Protein 3COQ (pdb70)

Structure (mmCIF, N/CA/C/O backbone):
data_3COQ
#
_entry.id   3COQ
#
_cell.length_a   126.495
_cell.length_b   40.829
_cell.length_c   90.418
_cell.angle_alpha   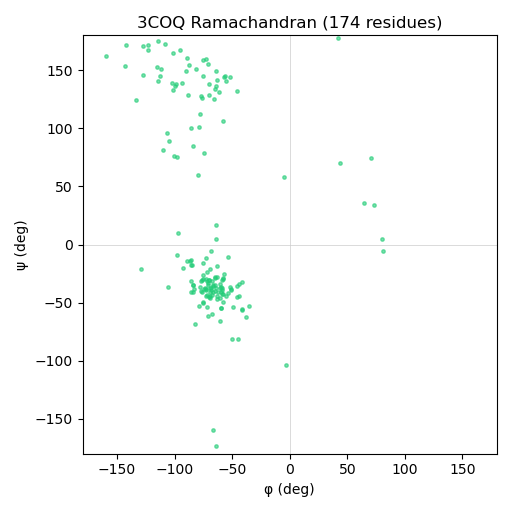90.000
_cell.angle_beta   95.880
_cell.angle_gamma   90.000
#
_symmetry.space_group_name_H-M   'C 1 2 1'
#
loop_
_entity.id
_entity.type
_entity.pdbx_description
1 polymer "DNA (5'-D(*DAP*DCP*DCP*DGP*DGP*DAP*DGP*DGP*DAP*DCP*DAP*DGP*DTP*DCP*DCP*DTP*DCP*DCP*DGP*DG)-3')"
2 polymer "DNA (5'-D(*DTP*DCP*DCP*DGP*DGP*DAP*DGP*DGP*DAP*DCP*DTP*DGP*DTP*DCP*DCP*DTP*DCP*DCP*DGP*DG)-3')"
3 polymer 'Regulatory protein GAL4'
4 non-polymer (4S)-2-METHYL-2,4-PENTANEDIOL
5 non-polymer 'ZINC ION'
6 water water
#
loop_
_atom_site.group_PDB
_atom_site.id
_atom_site.type_symbol
_atom_site.label_atom_id
_atom_site.label_alt_id
_atom_site.label_comp_id
_atom_site.label_asym_id
_atom_site.label_entity_id
_atom_site.label_seq_id
_atom_site.pdbx_PDB_ins_code
_atom_site.Cartn_x
_atom_site.Cartn_y
_atom_site.Cartn_z
_atom_site.occupancy
_atom_site.B_iso_or_equiv
_atom_site.auth_seq_id
_atom_site.auth_comp_id
_atom_site.auth_asym_id
_atom_site.auth_atom_id
_atom_site.pdbx_PDB_model_num
ATOM 815 N N . GLU C 3 1 ? 26.631 3.531 95.847 1.00 60.37 8 GLU A N 1
ATOM 816 C CA . GLU C 3 1 ? 26.245 4.795 96.532 1.00 60.12 8 GLU A CA 1
ATOM 817 C C . GLU C 3 1 ? 26.782 4.838 97.971 1.00 59.44 8 GLU A C 1
ATOM 818 O O . GLU C 3 1 ? 27.588 5.712 98.303 1.00 59.54 8 GLU A O 1
ATOM 824 N N . GLN C 3 2 ? 26.351 3.908 98.819 1.00 58.24 9 GLN A N 1
ATOM 825 C CA . GLN C 3 2 ? 27.050 3.707 100.075 1.00 57.13 9 GLN A CA 1
ATOM 826 C C . GLN C 3 2 ? 28.436 3.207 99.738 1.00 55.38 9 GLN A C 1
ATOM 827 O O . GLN C 3 2 ? 28.615 2.338 98.870 1.00 55.77 9 GLN A O 1
ATOM 833 N N . ALA C 3 3 ? 29.422 3.794 100.396 1.00 53.09 10 ALA A N 1
ATOM 834 C CA . ALA C 3 3 ? 30.808 3.391 100.292 1.00 49.99 10 ALA A CA 1
ATOM 835 C C . ALA C 3 3 ? 31.078 2.445 101.445 1.00 49.54 10 ALA A C 1
ATOM 836 O O . ALA C 3 3 ? 30.278 2.372 102.360 1.00 49.50 10 ALA A O 1
ATOM 838 N N . CYS C 3 4 ? 32.208 1.745 101.430 1.00 49.69 11 CYS A N 1
ATOM 839 C CA . CYS C 3 4 ? 32.467 0.671 102.402 1.00 51.00 11 CYS A CA 1
ATOM 840 C C . CYS C 3 4 ? 33.151 1.241 103.637 1.00 50.94 11 CYS A C 1
ATOM 841 O O . CYS C 3 4 ? 33.907 2.215 103.507 1.00 50.42 11 CYS A O 1
ATOM 844 N N . ASP C 3 5 ? 32.899 0.618 104.800 1.00 51.15 12 ASP A N 1
ATOM 845 C CA . ASP C 3 5 ? 33.393 1.074 106.115 1.00 51.99 12 ASP A CA 1
ATOM 846 C C . ASP C 3 5 ? 34.797 1.690 105.993 1.00 52.47 12 ASP A C 1
ATOM 847 O O . ASP C 3 5 ? 35.099 2.844 106.402 1.00 52.41 12 ASP A O 1
ATOM 852 N N . ILE C 3 6 ? 35.651 0.885 105.375 1.00 53.26 13 ILE A N 1
ATOM 853 C CA . ILE C 3 6 ? 37.046 1.177 105.194 1.00 53.37 13 ILE A CA 1
ATOM 854 C C . ILE C 3 6 ? 37.267 2.294 104.171 1.00 52.17 13 ILE A C 1
ATOM 855 O O . ILE C 3 6 ? 37.803 3.352 104.536 1.00 51.71 13 ILE A O 1
ATOM 860 N N . CYS C 3 7 ? 36.857 2.103 102.908 1.00 50.85 14 CYS A N 1
ATOM 861 C CA . CYS C 3 7 ? 36.987 3.220 101.968 1.00 49.90 14 CYS A CA 1
ATOM 862 C C . CYS C 3 7 ? 36.457 4.475 102.687 1.00 50.84 14 CYS A C 1
ATOM 863 O O . CYS C 3 7 ? 36.991 5.557 102.510 1.00 50.83 14 CYS A O 1
ATOM 866 N N . ARG C 3 8 ? 35.416 4.305 103.514 1.00 52.19 15 ARG A N 1
ATOM 867 C CA . ARG C 3 8 ? 34.792 5.386 104.304 1.00 52.55 15 ARG A CA 1
ATOM 868 C C . ARG C 3 8 ? 35.867 5.995 105.254 1.00 53.10 15 ARG A C 1
ATOM 869 O O . ARG C 3 8 ? 36.121 7.205 105.190 1.00 52.91 15 ARG A O 1
ATOM 877 N N . LEU C 3 9 ? 36.537 5.177 106.071 1.00 53.17 16 LEU A N 1
ATOM 878 C CA . LEU C 3 9 ? 37.530 5.719 106.950 1.00 54.66 16 LEU A CA 1
ATOM 879 C C . LEU C 3 9 ? 38.786 6.176 106.240 1.00 54.77 16 LEU A C 1
ATOM 880 O O . LEU C 3 9 ? 39.460 7.117 106.675 1.00 54.77 16 LEU A O 1
ATOM 885 N N . LYS C 3 10 ? 39.127 5.514 105.145 1.00 54.16 17 LYS A N 1
ATOM 886 C CA . LYS C 3 10 ? 40.313 5.916 104.458 1.00 53.99 17 LYS A CA 1
ATOM 887 C C . LYS C 3 10 ? 40.034 7.021 103.472 1.00 53.43 17 LYS A C 1
ATOM 888 O O . LYS C 3 10 ? 40.936 7.704 102.978 1.00 53.79 17 LYS A O 1
ATOM 894 N N . LYS C 3 11 ? 38.763 7.225 103.195 1.00 52.55 18 LYS A N 1
ATOM 895 C CA . LYS C 3 11 ? 38.382 8.266 102.280 1.00 51.33 18 LYS A CA 1
ATOM 896 C C . LYS C 3 11 ? 38.841 8.121 100.811 1.00 50.82 18 LYS A C 1
ATOM 897 O O . LYS C 3 11 ? 39.113 9.137 100.149 1.00 49.91 18 LYS A O 1
ATOM 903 N N . LEU C 3 12 ? 38.877 6.906 100.273 1.00 50.31 19 LEU A N 1
ATOM 904 C CA . LEU C 3 12 ? 39.247 6.744 98.849 1.00 51.74 19 LEU A CA 1
ATOM 905 C C . LEU C 3 12 ? 37.996 6.385 98.167 1.00 52.50 19 LEU A C 1
ATOM 906 O O . LEU C 3 12 ? 37.005 6.181 98.836 1.00 53.23 19 LEU A O 1
ATOM 911 N N . LYS C 3 13 ? 38.040 6.325 96.839 1.00 52.35 20 LYS A N 1
ATOM 912 C CA . LYS C 3 13 ? 36.852 6.095 96.044 1.00 51.37 20 LYS A CA 1
ATOM 913 C C . LYS C 3 13 ? 36.493 4.665 96.312 1.00 50.60 20 LYS A C 1
ATOM 914 O O . LYS C 3 13 ? 37.379 3.862 96.394 1.00 50.76 20 LYS A O 1
ATOM 920 N N . CYS C 3 14 ? 35.224 4.334 96.497 1.00 50.03 21 CYS A N 1
ATOM 921 C CA . CYS C 3 14 ? 34.874 2.940 96.677 1.00 51.48 21 CYS A CA 1
ATOM 922 C C . CYS C 3 14 ? 34.370 2.335 95.359 1.00 53.85 21 CYS A C 1
ATOM 923 O O . CYS C 3 14 ? 33.618 3.016 94.653 1.00 52.78 21 CYS A O 1
ATOM 926 N N . SER C 3 15 ? 34.789 1.091 95.025 1.00 56.50 22 SER A N 1
ATOM 927 C CA . SER C 3 15 ? 34.253 0.431 93.822 1.00 60.14 22 SER A CA 1
ATOM 928 C C . SER C 3 15 ? 32.789 0.061 94.096 1.00 62.84 22 SER A C 1
ATOM 929 O O . SER C 3 15 ? 31.942 0.111 93.180 1.00 63.49 22 SER A O 1
ATOM 932 N N . LYS C 3 16 ? 32.513 -0.268 95.373 1.00 65.50 23 LYS A N 1
ATOM 933 C CA . LYS C 3 16 ? 31.156 -0.555 95.936 1.00 67.79 23 LYS A CA 1
ATOM 934 C C . LYS C 3 16 ? 30.586 -1.989 95.695 1.00 69.32 23 LYS A C 1
ATOM 935 O O . LYS C 3 16 ? 29.522 -2.349 96.259 1.00 69.65 23 LYS A O 1
ATOM 941 N N . GLU C 3 17 ? 31.318 -2.800 94.913 1.00 70.77 24 GLU A N 1
ATOM 942 C CA . GLU C 3 17 ? 30.875 -4.155 94.558 1.00 72.41 24 GLU A CA 1
ATOM 943 C C . GLU C 3 17 ? 30.633 -4.971 95.840 1.00 73.41 24 GLU A C 1
ATOM 944 O O . GLU C 3 17 ? 31.312 -4.765 96.861 1.00 73.87 24 GLU A O 1
ATOM 950 N N . LYS C 3 18 ? 29.620 -5.834 95.805 1.00 74.21 25 LYS A N 1
ATOM 951 C CA . LYS C 3 18 ? 29.266 -6.653 96.960 1.00 74.87 25 LYS A CA 1
ATOM 952 C C . LYS C 3 18 ? 29.579 -8.123 96.612 1.00 75.08 25 LYS A C 1
ATOM 953 O O . LYS C 3 18 ? 29.473 -8.499 95.443 1.00 75.04 25 LYS A O 1
ATOM 959 N N . PRO C 3 19 ? 30.025 -8.946 97.598 1.00 75.51 26 PRO A N 1
ATOM 960 C CA . PRO C 3 19 ? 30.193 -8.717 99.054 1.00 75.85 26 PRO A CA 1
ATOM 961 C C . PRO C 3 19 ? 31.505 -8.041 99.463 1.00 76.18 26 PRO A C 1
ATOM 962 O O . PRO C 3 19 ? 31.497 -7.178 100.341 1.00 76.12 26 PRO A O 1
ATOM 966 N N . LYS C 3 20 ? 32.612 -8.432 98.834 1.00 76.47 27 LYS A N 1
ATOM 967 C CA . LYS C 3 20 ? 33.906 -7.753 99.011 1.00 76.87 27 LYS A CA 1
ATOM 968 C C . LYS C 3 20 ? 34.174 -6.769 97.818 1.00 77.11 27 LYS A C 1
ATOM 969 O O . LYS C 3 20 ? 33.904 -7.139 96.658 1.00 77.23 27 LYS A O 1
ATOM 975 N N . CYS C 3 21 ? 34.672 -5.541 98.097 1.00 76.67 28 CYS A N 1
ATOM 976 C CA . CYS C 3 21 ? 34.969 -4.519 97.047 1.00 75.98 28 CYS A CA 1
ATOM 977 C C . CYS C 3 21 ? 36.466 -4.381 96.672 1.00 76.26 28 CYS A C 1
ATOM 978 O O . CYS C 3 21 ? 37.334 -4.893 97.395 1.00 76.34 28 CYS A O 1
ATOM 981 N N . ALA C 3 22 ? 36.746 -3.718 95.534 1.00 76.26 29 ALA A N 1
ATOM 982 C CA . ALA C 3 22 ? 38.117 -3.323 95.086 1.00 75.88 29 ALA A CA 1
ATOM 983 C C . ALA C 3 22 ? 39.252 -3.657 96.072 1.00 75.42 29 ALA A C 1
ATOM 984 O O . ALA C 3 22 ? 39.657 -4.812 96.187 1.00 75.61 29 ALA A O 1
ATOM 986 N N . LYS C 3 23 ? 39.746 -2.626 96.771 1.00 74.90 30 LYS A N 1
ATOM 987 C CA . LYS C 3 23 ? 40.732 -2.743 97.864 1.00 74.24 30 LYS A CA 1
ATOM 988 C C . LYS C 3 23 ? 40.475 -3.911 98.815 1.00 73.74 30 LYS A C 1
ATOM 989 O O . LYS C 3 23 ? 41.361 -4.755 99.027 1.00 74.67 30 LYS A O 1
ATOM 995 N N . CYS C 3 24 ? 39.272 -3.961 99.394 1.00 72.75 31 CYS A N 1
ATOM 996 C CA . CYS C 3 24 ? 38.950 -4.947 100.447 1.00 71.62 31 CYS A CA 1
ATOM 997 C C . CYS C 3 24 ? 39.168 -6.396 99.902 1.00 71.79 31 CYS A C 1
ATOM 998 O O . CYS C 3 24 ? 39.526 -7.299 100.657 1.00 71.07 31 CYS A O 1
ATOM 1001 N N . LEU C 3 25 ? 38.994 -6.602 98.593 1.00 71.76 32 LEU A N 1
ATOM 1002 C CA . LEU C 3 25 ? 39.349 -7.890 98.026 1.00 72.52 32 LEU A CA 1
ATOM 1003 C C . LEU C 3 25 ? 40.855 -7.975 97.918 1.00 73.12 32 LEU A C 1
ATOM 1004 O O . LEU C 3 25 ? 41.456 -8.950 98.401 1.00 72.64 32 LEU A O 1
ATOM 1009 N N . LYS C 3 26 ? 41.444 -6.930 97.321 1.00 73.75 33 LYS A N 1
ATOM 1010 C CA . LYS C 3 26 ? 42.892 -6.830 97.122 1.00 74.30 33 LYS A CA 1
ATOM 1011 C C . LYS C 3 26 ? 43.611 -7.106 98.419 1.00 74.91 33 LYS A C 1
ATOM 1012 O O . LYS C 3 26 ? 44.046 -8.208 98.654 1.00 74.92 33 LYS A O 1
ATOM 1018 N N . ASN C 3 27 ? 43.691 -6.102 99.278 1.00 76.10 34 ASN A N 1
ATOM 1019 C CA . ASN C 3 27 ? 44.438 -6.191 100.532 1.00 77.26 34 ASN A CA 1
ATOM 1020 C C . ASN C 3 27 ? 43.870 -7.214 101.481 1.00 77.50 34 ASN A C 1
ATOM 1021 O O . ASN C 3 27 ? 44.183 -7.207 102.686 1.00 77.05 34 ASN A O 1
ATOM 1026 N N . ASN C 3 28 ? 43.035 -8.083 100.900 1.00 78.28 35 ASN A N 1
ATOM 1027 C CA . ASN C 3 28 ? 42.357 -9.159 101.589 1.00 79.21 35 ASN A CA 1
ATOM 1028 C C . ASN C 3 28 ? 41.847 -8.580 102.894 1.00 80.15 35 ASN A C 1
ATOM 1029 O O . ASN C 3 28 ? 42.364 -8.876 103.979 1.00 80.33 35 ASN A O 1
ATOM 1034 N N . TRP C 3 29 ? 40.849 -7.709 102.756 1.00 81.07 36 TRP A N 1
ATOM 1035 C CA . TRP C 3 29 ? 40.349 -6.902 103.854 1.00 81.79 36 TRP A CA 1
ATOM 1036 C C . TRP C 3 29 ? 38.898 -7.202 104.275 1.00 81.50 36 TRP A C 1
ATOM 1037 O O . TRP C 3 29 ? 38.067 -7.677 103.476 1.00 81.34 36 TRP A O 1
ATOM 1048 N N . GLU C 3 30 ? 38.634 -6.931 105.554 1.00 81.10 37 GLU A N 1
ATOM 1049 C CA . GLU C 3 30 ? 37.350 -7.173 106.220 1.00 80.36 37 GLU A CA 1
ATOM 1050 C C . GLU C 3 30 ? 36.276 -6.105 105.772 1.00 80.04 37 GLU A C 1
ATOM 1051 O O . GLU C 3 30 ? 35.984 -5.128 106.512 1.00 80.19 37 GLU A O 1
ATOM 1057 N N . CYS C 3 31 ? 35.706 -6.306 104.565 1.00 78.61 38 CYS A N 1
ATOM 1058 C CA . CYS C 3 31 ? 34.858 -5.304 103.835 1.00 78.34 38 CYS A CA 1
ATOM 1059 C C . CYS C 3 31 ? 33.427 -5.206 104.321 1.00 77.70 38 CYS A C 1
ATOM 1060 O O . CYS C 3 31 ? 32.593 -6.044 103.950 1.00 77.38 38 CYS A O 1
ATOM 1063 N N . ARG C 3 32 ? 33.117 -4.180 105.117 1.00 77.09 39 ARG A N 1
ATOM 1064 C CA . ARG C 3 32 ? 31.709 -4.005 105.530 1.00 76.31 39 ARG A CA 1
ATOM 1065 C C . ARG C 3 32 ? 31.009 -2.754 105.014 1.00 74.03 39 ARG A C 1
ATOM 1066 O O . ARG C 3 32 ? 31.628 -1.704 104.867 1.00 73.75 39 ARG A O 1
ATOM 1074 N N . TYR C 3 33 ? 29.744 -2.947 104.649 1.00 72.32 40 TYR A N 1
ATOM 1075 C CA . TYR C 3 33 ? 28.779 -1.881 104.384 1.00 71.11 40 TYR A CA 1
ATOM 1076 C C . TYR C 3 33 ? 27.875 -1.704 105.609 1.00 69.75 40 TYR A C 1
ATOM 1077 O O . TYR C 3 33 ? 26.745 -2.159 105.620 1.00 69.23 40 TYR A O 1
ATOM 1086 N N . SER C 3 34 ? 28.402 -1.072 106.643 1.00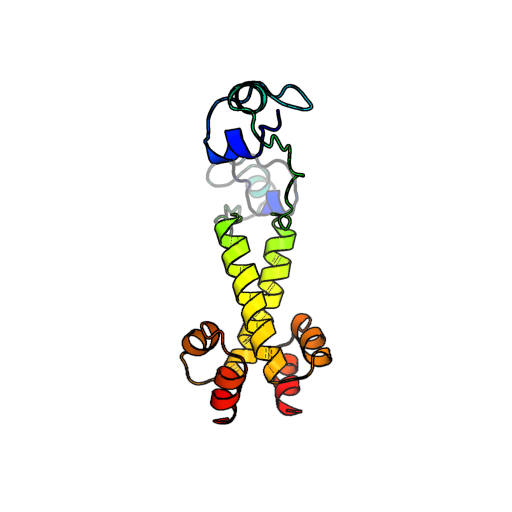 68.63 41 SER A N 1
ATOM 1087 C CA . SER C 3 34 ? 27.660 -0.927 107.880 1.00 69.79 41 SER A CA 1
ATOM 1088 C C . SER C 3 34 ? 26.377 -0.087 107.731 1.00 69.27 41 SER A C 1
ATOM 1089 O O . SER C 3 34 ? 26.360 0.899 106.994 1.00 68.44 41 SER A O 1
ATOM 1092 N N . PRO C 3 35 ? 25.291 -0.500 108.426 1.00 69.20 42 PRO A N 1
ATOM 1093 C CA . PRO C 3 35 ? 23.993 0.165 108.257 1.00 68.77 42 PRO A CA 1
ATOM 1094 C C . PRO C 3 35 ? 23.955 1.632 108.705 1.00 67.91 42 PRO A C 1
ATOM 1095 O O . PRO C 3 35 ? 24.697 2.079 109.572 1.00 67.10 42 PRO A O 1
ATOM 1099 N N . LYS C 3 36 ? 23.092 2.340 108.006 1.00 67.79 43 LYS A N 1
ATOM 1100 C CA . LYS C 3 36 ? 22.876 3.791 108.050 1.00 68.23 43 LYS A CA 1
ATOM 1101 C C . LYS C 3 36 ? 22.508 4.334 109.439 1.00 66.36 43 LYS A C 1
ATOM 1102 O O . LYS C 3 36 ? 21.352 4.153 109.908 1.00 66.87 43 LYS A O 1
ATOM 1108 N N . THR C 3 37 ? 23.474 5.004 110.062 1.00 63.26 44 THR A N 1
ATOM 1109 C CA . THR C 3 37 ? 23.479 5.302 111.498 1.00 60.97 44 THR A CA 1
ATOM 1110 C C . THR C 3 37 ? 22.529 6.538 111.998 1.00 59.61 44 THR A C 1
ATOM 1111 O O . THR C 3 37 ? 22.770 7.759 111.638 1.00 57.75 44 THR A O 1
ATOM 1115 N N . LYS C 3 38 ? 21.470 6.238 112.771 1.00 55.93 45 LYS A N 1
ATOM 1116 C CA . LYS C 3 38 ? 20.507 7.314 113.082 1.00 55.74 45 LYS A CA 1
ATOM 1117 C C . LYS C 3 38 ? 2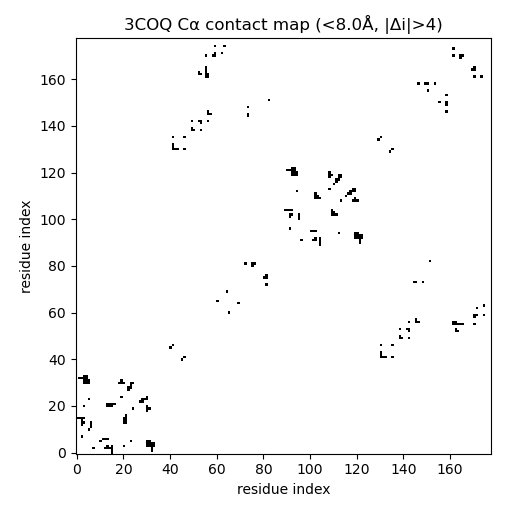0.791 8.421 114.088 1.00 51.63 45 LYS A C 1
ATOM 1118 O O . LYS C 3 38 ? 21.494 8.274 115.107 1.00 50.84 45 LYS A O 1
ATOM 1124 N N . ARG C 3 39 ? 20.234 9.553 113.684 1.00 45.99 46 ARG A N 1
ATOM 1125 C CA . ARG C 3 39 ? 20.458 10.817 114.273 1.00 40.89 46 ARG A CA 1
ATOM 1126 C C . ARG C 3 39 ? 19.050 11.268 114.647 1.00 35.68 46 ARG A C 1
ATOM 1127 O O . ARG C 3 39 ? 18.043 10.727 114.163 1.00 33.54 46 ARG A O 1
ATOM 1135 N N . SER C 3 40 ? 18.922 12.301 115.434 1.00 30.27 47 SER A N 1
ATOM 1136 C CA . SER C 3 40 ? 17.551 12.599 115.680 1.00 25.79 47 SER A CA 1
ATOM 1137 C C . SER C 3 40 ? 17.217 13.545 114.565 1.00 24.30 47 SER A C 1
ATOM 1138 O O . SER C 3 40 ? 18.035 14.150 113.859 1.00 21.74 47 SER A O 1
ATOM 1141 N N . PRO C 3 41 ? 15.977 13.660 114.325 1.00 23.93 48 PRO A N 1
ATOM 1142 C CA . PRO C 3 41 ? 15.542 14.460 113.130 1.00 23.43 48 PRO A CA 1
ATOM 1143 C C . PRO C 3 41 ? 15.991 15.905 113.246 1.00 21.48 48 PRO A C 1
ATOM 1144 O O . PRO C 3 41 ? 15.775 16.478 114.240 1.00 21.16 48 PRO A O 1
ATOM 1148 N N . LEU C 3 42 ? 16.595 16.463 112.229 1.00 19.99 49 LEU A N 1
ATOM 1149 C CA . LEU C 3 42 ? 16.771 17.812 112.289 1.00 19.83 49 LEU A CA 1
ATOM 1150 C C . LEU C 3 42 ? 15.477 18.495 111.780 1.00 23.11 49 LEU A C 1
ATOM 1151 O O . LEU C 3 42 ? 15.386 18.849 110.580 1.00 25.86 49 LEU A O 1
ATOM 1156 N N . THR C 3 43 ? 14.446 18.713 112.584 1.00 21.30 50 THR A N 1
ATOM 1157 C CA . THR C 3 43 ? 13.444 19.561 112.029 1.00 21.26 50 THR A CA 1
ATOM 1158 C C . THR C 3 43 ? 13.219 20.765 112.956 1.00 22.35 50 THR A C 1
ATOM 1159 O O . THR C 3 43 ? 13.558 20.703 114.111 1.00 25.24 50 THR A O 1
ATOM 1163 N N . ARG C 3 44 ? 12.457 21.774 112.598 1.00 20.65 51 ARG A N 1
ATOM 1164 C CA . ARG C 3 44 ? 12.302 22.871 113.510 1.00 18.64 51 ARG A CA 1
ATOM 1165 C C . ARG C 3 44 ? 11.556 22.403 114.688 1.00 20.40 51 ARG A C 1
ATOM 1166 O O . ARG C 3 44 ? 11.769 22.910 115.811 1.00 22.61 51 ARG A O 1
ATOM 1174 N N . ALA C 3 45 ? 10.652 21.434 114.485 1.00 20.68 52 ALA A N 1
ATOM 1175 C CA . ALA C 3 45 ? 9.636 21.082 115.543 1.00 18.96 52 ALA A CA 1
ATOM 1176 C C . ALA C 3 45 ? 10.361 20.301 116.579 1.00 20.18 52 ALA A C 1
ATOM 1177 O O . ALA C 3 45 ? 10.064 20.340 117.772 1.00 20.76 52 ALA A O 1
ATOM 1179 N N . HIS C 3 46 ? 11.382 19.585 116.136 1.00 19.89 53 HIS A N 1
ATOM 1180 C CA . HIS C 3 46 ? 12.048 18.816 117.081 1.00 20.04 53 HIS A CA 1
ATOM 1181 C C . HIS C 3 46 ? 13.083 19.593 117.780 1.00 21.54 53 HIS A C 1
ATOM 1182 O O . HIS C 3 46 ? 13.196 19.318 118.948 1.00 20.45 53 HIS A O 1
ATOM 1189 N N . LEU C 3 47 ? 13.881 20.469 117.090 1.00 21.54 54 LEU A N 1
ATOM 1190 C CA . LEU C 3 47 ? 14.675 21.453 117.829 1.00 22.44 54 LEU A CA 1
ATOM 1191 C C . LEU C 3 47 ? 13.859 22.103 118.923 1.00 23.38 54 LEU A C 1
ATOM 1192 O O . LEU C 3 47 ? 14.327 22.289 120.006 1.00 25.42 54 LEU A O 1
ATOM 1197 N N . THR C 3 48 ? 12.624 22.492 118.623 1.00 23.31 55 THR A N 1
ATOM 1198 C CA . THR C 3 48 ? 11.840 23.270 119.561 1.00 23.58 55 THR A CA 1
ATOM 1199 C C . THR C 3 48 ? 11.365 22.380 120.689 1.00 23.94 55 THR A C 1
ATOM 1200 O O . THR C 3 48 ? 11.277 22.852 121.772 1.00 23.99 55 THR A O 1
ATOM 1204 N N . GLU C 3 49 ? 10.983 21.132 120.452 1.00 25.87 56 GLU A N 1
ATOM 1205 C CA . GLU C 3 49 ? 10.564 20.264 121.551 1.00 26.79 56 GLU A CA 1
ATOM 1206 C C . GLU C 3 49 ? 11.775 20.162 122.458 1.00 27.74 56 GLU A C 1
ATOM 1207 O O . GLU C 3 49 ? 11.642 20.390 123.681 1.00 29.80 56 GLU A O 1
ATOM 1213 N N . VAL C 3 50 ? 12.965 19.934 121.920 1.00 23.93 57 VAL A N 1
ATOM 1214 C CA . VAL C 3 50 ? 14.048 19.739 122.791 1.00 23.54 57 VAL A CA 1
ATOM 1215 C C . VAL C 3 50 ? 14.348 21.087 123.472 1.00 25.43 57 VAL A C 1
ATOM 1216 O O . VAL C 3 50 ? 14.465 21.142 124.689 1.00 24.56 57 VAL A O 1
ATOM 1220 N N . GLU C 3 51 ? 14.378 22.198 122.758 1.00 25.04 58 GLU A N 1
ATOM 1221 C CA . GLU C 3 51 ? 14.540 23.429 123.524 1.00 26.38 58 GLU A CA 1
ATOM 1222 C C . GLU C 3 51 ? 13.429 23.654 124.609 1.00 26.58 58 GLU A C 1
ATOM 1223 O O . GLU C 3 51 ? 13.701 24.195 125.686 1.00 26.50 58 GLU A O 1
ATOM 1229 N N . SER C 3 52 ? 12.195 23.156 124.453 1.00 26.16 59 SER A N 1
ATOM 1230 C CA . SER C 3 52 ? 11.360 23.409 125.555 1.00 26.10 59 SER A CA 1
ATOM 1231 C C . SER C 3 52 ? 11.704 22.512 126.699 1.00 27.14 59 SER A C 1
ATOM 1232 O O . SER C 3 52 ? 11.451 22.932 127.833 1.00 29.98 59 SER A O 1
ATOM 1235 N N . ARG C 3 53 ? 12.269 21.323 126.494 1.00 23.66 60 ARG A N 1
ATOM 1236 C CA . ARG C 3 53 ? 12.530 20.583 127.650 1.00 24.00 60 ARG A CA 1
ATOM 1237 C C . ARG C 3 53 ? 13.707 21.235 128.380 1.00 24.84 60 ARG A C 1
ATOM 1238 O O . ARG C 3 53 ? 13.654 21.466 129.580 1.00 24.86 60 ARG A O 1
ATOM 1246 N N . LEU C 3 54 ? 14.732 21.603 127.646 1.00 23.30 61 LEU A N 1
ATOM 1247 C CA . LEU C 3 54 ? 15.901 22.078 128.225 1.00 23.40 61 LEU A CA 1
ATOM 1248 C C . LEU C 3 54 ? 15.559 23.296 129.043 1.00 25.85 61 LEU A C 1
ATOM 1249 O O . LEU C 3 54 ? 16.073 23.398 130.158 1.00 26.91 61 LEU A O 1
ATOM 1254 N N . GLU C 3 55 ? 14.699 24.214 128.545 1.00 24.62 62 GLU A N 1
ATOM 1255 C CA . GLU C 3 55 ? 14.334 25.373 129.327 1.00 23.45 62 GLU A CA 1
ATOM 1256 C C . GLU C 3 55 ? 13.705 24.980 130.632 1.00 22.09 62 GLU A C 1
ATOM 1257 O O . GLU C 3 55 ? 13.878 25.627 131.668 1.00 21.96 62 GLU A O 1
ATOM 1263 N N . ARG C 3 56 ? 12.896 23.964 130.640 1.00 20.59 63 ARG A N 1
ATOM 1264 C CA . ARG C 3 56 ? 12.234 23.740 131.876 1.00 19.92 63 ARG A CA 1
ATOM 1265 C C . ARG C 3 56 ? 13.246 23.215 132.852 1.00 19.43 63 ARG A C 1
ATOM 1266 O O . ARG C 3 56 ? 13.307 23.740 134.004 1.00 17.68 63 ARG A O 1
ATOM 1274 N N . LEU C 3 57 ? 14.101 22.278 132.431 1.00 18.46 64 LEU A N 1
ATOM 1275 C CA . LEU C 3 57 ? 15.125 21.837 133.403 1.00 21.92 64 LEU A CA 1
ATOM 1276 C C . LEU C 3 57 ? 16.010 23.001 133.696 1.00 21.81 64 LEU A C 1
ATOM 1277 O O . LEU C 3 57 ? 16.448 23.103 134.820 1.00 24.68 64 LEU A O 1
ATOM 1282 N N . GLU C 3 58 ? 16.309 23.879 132.756 1.00 18.36 65 GLU A N 1
ATOM 1283 C CA . GLU C 3 58 ? 17.219 24.895 133.112 1.00 20.65 65 GLU A CA 1
ATOM 1284 C C . GLU C 3 58 ? 16.680 25.758 134.306 1.00 21.53 65 GLU A C 1
ATOM 1285 O O . GLU C 3 58 ? 17.466 26.248 135.193 1.00 21.32 65 GLU A O 1
ATOM 1291 N N . GLN C 3 59 ? 15.366 25.958 134.270 1.00 20.67 66 GLN A N 1
ATOM 1292 C CA . GLN C 3 59 ? 14.637 26.752 135.264 1.00 21.18 66 GLN A CA 1
ATOM 1293 C C . GLN C 3 59 ? 14.627 26.025 136.609 1.00 19.77 66 GLN A C 1
ATOM 1294 O O . GLN C 3 59 ? 14.875 26.671 137.651 1.00 20.30 66 GLN A O 1
ATOM 1300 N N . LEU C 3 60 ? 14.335 24.726 136.571 1.00 18.75 67 LEU A N 1
ATOM 1301 C CA . LEU C 3 60 ? 14.345 23.902 137.776 1.00 18.17 67 LEU A CA 1
ATOM 1302 C C . LEU C 3 60 ? 15.717 23.948 138.381 1.00 17.84 67 LEU A C 1
ATOM 1303 O O . LEU C 3 60 ? 15.838 24.196 139.574 1.00 16.66 67 LEU A O 1
ATOM 1308 N N . PHE C 3 61 ? 16.781 23.899 137.585 1.00 19.16 68 PHE A N 1
ATOM 1309 C CA . PHE C 3 61 ? 18.083 24.044 138.210 1.00 20.08 68 PHE A CA 1
ATOM 1310 C C . PHE C 3 61 ? 18.432 25.418 138.610 1.00 23.85 68 PHE A C 1
ATOM 1311 O O . PHE C 3 61 ? 19.364 25.547 139.397 1.00 29.51 68 PHE A O 1
ATOM 1319 N N . LEU C 3 62 ? 17.776 26.512 138.162 1.00 22.81 69 LEU A N 1
ATOM 1320 C CA . LEU C 3 62 ? 18.167 27.766 138.756 1.00 21.22 69 LEU A CA 1
ATOM 1321 C C . LEU C 3 62 ? 17.782 27.744 140.191 1.00 22.20 69 LEU A C 1
ATOM 1322 O O . LEU C 3 62 ? 18.434 28.315 140.964 1.00 23.31 69 LEU A O 1
ATOM 1327 N N . LEU C 3 63 ? 16.676 27.129 140.555 1.00 22.63 70 LEU A N 1
ATOM 1328 C CA . LEU C 3 63 ? 16.325 27.047 141.948 1.00 23.50 70 LEU A CA 1
ATOM 1329 C C . LEU C 3 63 ? 17.160 26.023 142.710 1.00 25.05 70 LEU A C 1
ATOM 1330 O O . LEU C 3 63 ? 17.337 26.173 143.871 1.00 22.71 70 LEU A O 1
ATOM 1335 N N . ILE C 3 64 ? 17.633 24.946 142.094 1.00 28.21 71 ILE A N 1
ATOM 1336 C CA . ILE C 3 64 ? 18.386 23.980 142.956 1.00 30.75 71 ILE A CA 1
ATOM 1337 C C . ILE C 3 64 ? 19.718 24.645 143.193 1.00 32.43 71 ILE A C 1
ATOM 1338 O O . ILE C 3 64 ? 20.168 24.716 144.317 1.00 30.92 71 ILE A O 1
ATOM 1343 N N . PHE C 3 65 ? 20.360 25.111 142.121 1.00 34.17 72 PHE A N 1
ATOM 1344 C CA . PHE C 3 65 ? 21.601 25.741 142.327 1.00 37.48 72 PHE A CA 1
ATOM 1345 C C . PHE C 3 65 ? 21.520 27.245 142.078 1.00 40.30 72 PHE A C 1
ATOM 1346 O O . PHE C 3 65 ? 21.865 27.701 141.014 1.00 39.36 72 PHE A O 1
ATOM 1354 N N . PRO C 3 66 ? 21.035 28.022 143.057 1.00 43.06 73 PRO A N 1
ATOM 1355 C CA . PRO C 3 66 ? 21.051 29.461 142.765 1.00 47.16 73 PRO A CA 1
ATOM 1356 C C . PRO C 3 66 ? 22.501 30.010 142.585 1.00 49.70 73 PRO A C 1
ATOM 1357 O O . PRO C 3 66 ? 22.704 31.001 141.840 1.00 49.22 73 PRO A O 1
ATOM 1361 N N . ARG C 3 67 ? 23.452 29.334 143.262 1.00 52.56 74 ARG A N 1
ATOM 1362 C CA . ARG C 3 67 ? 24.885 29.656 143.262 1.00 55.58 74 ARG A CA 1
ATOM 1363 C C . ARG C 3 67 ? 25.711 28.652 142.443 1.00 57.65 74 ARG A C 1
ATOM 1364 O O . ARG C 3 67 ? 25.991 27.481 142.873 1.00 58.92 74 ARG A O 1
ATOM 1372 N N . GLU C 3 68 ? 25.916 29.097 141.200 1.00 59.17 75 GLU A N 1
ATOM 1373 C CA . GLU C 3 68 ? 27.078 28.876 140.332 1.00 59.94 75 GLU A CA 1
ATOM 1374 C C . GLU C 3 68 ? 27.764 27.540 140.211 1.00 58.50 75 GLU A C 1
ATOM 1375 O O . GLU C 3 68 ? 27.559 26.583 140.956 1.00 58.45 75 GLU A O 1
ATOM 1381 N N . ASP C 3 69 ? 28.727 27.655 139.316 1.00 58.15 76 ASP A N 1
ATOM 1382 C CA . ASP C 3 69 ? 29.141 26.755 138.283 1.00 57.88 76 ASP A CA 1
ATOM 1383 C C . ASP C 3 69 ? 28.484 25.396 138.197 1.00 56.74 76 ASP A C 1
ATOM 1384 O O . ASP C 3 69 ? 29.126 24.348 138.231 1.00 56.99 76 ASP A O 1
ATOM 1389 N N . LEU C 3 70 ? 27.173 25.438 138.055 1.00 55.07 77 LEU A N 1
ATOM 1390 C CA . LEU C 3 70 ? 26.397 24.319 137.621 1.00 54.69 77 LEU A CA 1
ATOM 1391 C C . LEU C 3 70 ? 27.156 23.629 136.471 1.00 55.33 77 LEU A C 1
ATOM 1392 O O . LEU C 3 70 ? 27.123 22.389 136.310 1.00 54.71 77 LEU A O 1
ATOM 1397 N N . ASP C 3 71 ? 27.878 24.447 135.713 1.00 54.87 78 ASP A N 1
ATOM 1398 C CA . ASP C 3 71 ? 28.683 23.940 134.631 1.00 55.85 78 ASP A CA 1
ATOM 1399 C C . ASP C 3 71 ? 29.879 23.133 135.156 1.00 54.22 78 ASP A C 1
ATOM 1400 O O . ASP C 3 71 ? 30.477 22.337 134.439 1.00 52.60 78 ASP A O 1
ATOM 1405 N N . MET C 3 72 ? 30.251 23.357 136.399 1.00 54.03 79 MET A N 1
ATOM 1406 C CA . MET C 3 72 ? 31.402 22.654 136.933 1.00 56.45 79 MET A CA 1
ATOM 1407 C C . MET C 3 72 ? 30.853 21.270 137.077 1.00 53.21 79 MET A C 1
ATOM 1408 O O . MET C 3 72 ? 31.389 20.315 136.475 1.00 53.54 79 MET A O 1
ATOM 1413 N N . ILE C 3 73 ? 29.719 21.195 137.796 1.00 50.50 80 ILE A N 1
ATOM 1414 C CA . ILE C 3 73 ? 29.017 19.945 138.032 1.00 47.10 80 ILE A CA 1
ATOM 1415 C C . ILE C 3 73 ? 28.674 19.252 136.755 1.00 46.16 80 ILE A C 1
ATOM 1416 O O . ILE C 3 73 ? 28.797 18.056 136.692 1.00 46.11 80 ILE A O 1
ATOM 1421 N N . LEU C 3 74 ? 28.175 19.972 135.760 1.00 44.77 81 LEU A N 1
ATOM 1422 C CA . LEU C 3 74 ? 27.721 19.314 134.561 1.00 45.55 81 LEU A CA 1
ATOM 1423 C C . LEU C 3 74 ? 28.825 18.589 133.817 1.00 46.12 81 LEU A C 1
ATOM 1424 O O . LEU C 3 74 ? 28.569 17.688 133.029 1.00 47.11 81 LEU A O 1
ATOM 1429 N N . LYS C 3 75 ? 30.061 18.941 134.110 1.00 46.84 82 LYS A N 1
ATOM 1430 C CA . LYS C 3 75 ? 31.205 18.302 133.444 1.00 47.73 82 LYS A CA 1
ATOM 1431 C C . LYS C 3 75 ? 31.762 17.026 134.128 1.00 47.20 82 LYS A C 1
ATOM 1432 O O . LYS C 3 75 ? 32.505 16.226 133.565 1.00 47.85 82 LYS A O 1
ATOM 1438 N N . MET C 3 76 ? 31.368 16.814 135.356 1.00 45.87 83 MET A N 1
ATOM 1439 C CA . MET C 3 76 ? 31.849 15.676 136.041 1.00 44.47 83 MET A CA 1
ATOM 1440 C C . MET C 3 76 ? 31.137 14.438 135.524 1.00 41.39 83 MET A C 1
ATOM 1441 O O . MET C 3 76 ? 30.042 14.527 134.927 1.00 38.57 83 MET A O 1
ATOM 1446 N N . ASP C 3 77 ? 31.826 13.310 135.775 1.00 40.22 84 ASP A N 1
ATOM 1447 C CA . ASP C 3 77 ? 31.587 12.029 135.119 1.00 38.14 84 ASP A CA 1
ATOM 1448 C C . ASP C 3 77 ? 31.467 11.039 136.228 1.00 36.22 84 ASP A C 1
ATOM 1449 O O . ASP C 3 77 ? 30.888 9.979 136.049 1.00 38.40 84 ASP A O 1
ATOM 1454 N N . SER C 3 78 ? 31.978 11.326 137.395 1.00 33.42 85 SER A N 1
ATOM 1455 C CA . SER C 3 78 ? 31.812 10.343 138.403 1.00 30.55 85 SER A CA 1
ATOM 1456 C C . SER C 3 78 ? 30.509 10.451 139.249 1.00 30.89 85 SER A C 1
ATOM 1457 O O . SER C 3 78 ? 30.200 11.478 139.799 1.00 32.25 85 SER A O 1
ATOM 1460 N N . LEU C 3 79 ? 29.776 9.374 139.370 1.00 30.16 86 LEU A N 1
ATOM 1461 C CA . LEU C 3 79 ? 28.587 9.314 140.135 1.00 31.07 86 LEU A CA 1
ATOM 1462 C C . LEU C 3 79 ? 28.834 9.449 141.643 1.00 33.03 86 LEU A C 1
ATOM 1463 O O . LEU C 3 79 ? 28.269 10.340 142.241 1.00 34.91 86 LEU A O 1
ATOM 1468 N N . GLN C 3 80 ? 29.608 8.577 142.294 1.00 35.02 87 GLN A N 1
ATOM 1469 C CA . GLN C 3 80 ? 29.968 8.868 143.684 1.00 37.28 87 GLN A CA 1
ATOM 1470 C C . GLN C 3 80 ? 30.293 10.381 143.735 1.00 38.37 87 GLN A C 1
ATOM 1471 O O . GLN C 3 80 ? 29.681 11.114 144.493 1.00 38.87 87 GLN A O 1
ATOM 1477 N N . ASP C 3 81 ? 31.234 10.860 142.915 1.00 39.08 88 ASP A N 1
ATOM 1478 C CA . ASP C 3 81 ? 31.783 12.194 143.163 1.00 39.51 88 ASP A CA 1
ATOM 1479 C C . ASP C 3 81 ? 30.674 13.202 143.143 1.00 39.56 88 ASP A C 1
ATOM 1480 O O . ASP C 3 81 ? 30.565 14.033 144.060 1.00 40.32 88 ASP A O 1
ATOM 1485 N N . ILE C 3 82 ? 29.854 13.143 142.087 1.00 38.19 89 ILE A N 1
ATOM 1486 C CA . ILE C 3 82 ? 28.817 14.087 141.972 1.00 36.53 89 ILE A CA 1
ATOM 1487 C C . ILE C 3 82 ? 27.897 13.993 143.190 1.00 39.61 89 ILE A C 1
ATOM 1488 O O . ILE C 3 82 ? 27.320 14.991 143.621 1.00 40.23 89 ILE A O 1
ATOM 1493 N N . LYS C 3 83 ? 27.765 12.812 143.767 1.00 41.33 90 LYS A N 1
ATOM 1494 C CA . LYS C 3 83 ? 26.791 12.687 144.814 1.00 44.76 90 LYS A CA 1
ATOM 1495 C C . LYS C 3 83 ? 27.454 13.133 146.116 1.00 44.67 90 LYS A C 1
ATOM 1496 O O . LYS C 3 83 ? 26.780 13.413 147.099 1.00 44.99 90 LYS A O 1
ATOM 1502 N N . ALA C 3 84 ? 28.783 13.192 146.141 1.00 45.85 91 ALA A N 1
ATOM 1503 C CA . ALA C 3 84 ? 29.485 13.509 147.399 1.00 46.84 91 ALA A CA 1
ATOM 1504 C C . ALA C 3 84 ? 29.273 15.002 147.501 1.00 47.74 91 ALA A C 1
ATOM 1505 O O . ALA C 3 84 ? 28.911 15.548 148.545 1.00 48.23 91 ALA A O 1
ATOM 1507 N N . LEU C 3 85 ? 29.405 15.611 146.338 1.00 47.94 92 LEU A N 1
ATOM 1508 C CA . LEU C 3 85 ? 29.304 17.008 146.149 1.00 48.67 92 LEU A CA 1
ATOM 1509 C C . LEU C 3 85 ? 27.959 17.466 146.570 1.00 49.63 92 LEU A C 1
ATOM 1510 O O . LEU C 3 85 ? 27.823 18.351 147.388 1.00 51.27 92 LEU A O 1
ATOM 1515 N N . LEU C 3 86 ? 26.937 16.869 146.016 1.00 50.46 93 LEU A N 1
ATOM 1516 C CA . LEU C 3 86 ? 25.640 17.417 146.220 1.00 51.36 93 LEU A CA 1
ATOM 1517 C C . LEU C 3 86 ? 25.266 17.320 147.671 1.00 52.83 93 LEU A C 1
ATOM 1518 O O . LEU C 3 86 ? 24.514 18.133 148.179 1.00 52.64 93 LEU A O 1
ATOM 1523 N N . THR C 3 87 ? 25.805 16.345 148.371 1.00 54.26 94 THR A N 1
ATOM 1524 C CA . THR C 3 87 ? 25.379 16.228 149.748 1.00 56.93 94 THR A CA 1
ATOM 1525 C C . THR C 3 87 ? 25.862 17.394 150.593 1.00 58.15 94 THR A C 1
ATOM 1526 O O . THR C 3 87 ? 25.461 17.511 151.745 1.00 57.94 94 THR A O 1
ATOM 1530 N N . GLY C 3 88 ? 26.685 18.264 149.982 1.00 59.95 95 GLY A N 1
ATOM 1531 C CA . GLY C 3 88 ? 26.766 19.716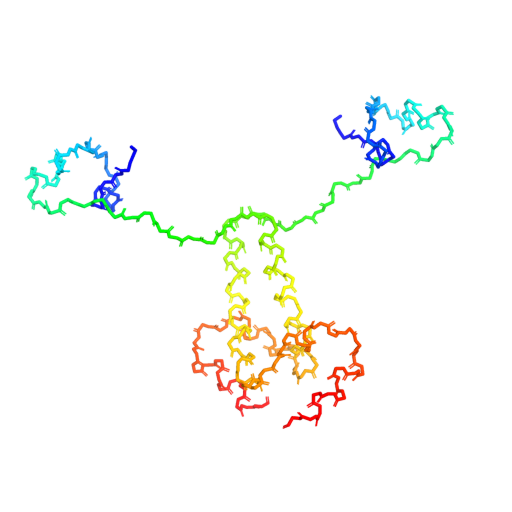 150.329 1.00 61.13 95 GLY A CA 1
ATOM 1532 C C . GLY C 3 88 ? 25.616 20.521 149.693 1.00 61.91 95 GLY A C 1
ATOM 1533 O O . GLY C 3 88 ? 25.819 21.447 148.868 1.00 60.73 95 GLY A O 1
ATOM 1534 N N . LEU C 3 89 ? 24.399 20.108 150.072 1.00 63.38 96 LEU A N 1
ATOM 1535 C CA . LEU C 3 89 ? 23.118 20.820 149.816 1.00 64.70 96 LEU A CA 1
ATOM 1536 C C . LEU C 3 89 ? 22.744 21.703 151.041 1.00 64.95 96 LEU A C 1
ATOM 1537 O O . LEU C 3 89 ? 21.557 21.934 151.351 1.00 65.46 96 LEU A O 1
ATOM 1542 N N . GLU D 3 1 ? 10.908 40.228 97.930 1.00 63.64 8 GLU B N 1
ATOM 1543 C CA . GLU D 3 1 ? 10.257 39.022 98.475 1.00 63.86 8 GLU B CA 1
ATOM 1544 C C . GLU D 3 1 ? 9.257 39.220 99.638 1.00 62.97 8 GLU B C 1
ATOM 1545 O O . GLU D 3 1 ? 8.187 38.588 99.639 1.00 62.44 8 GLU B O 1
ATOM 1551 N N . GLN D 3 2 ? 9.603 40.062 100.627 1.00 61.44 9 GLN B N 1
ATOM 1552 C CA . GLN D 3 2 ? 8.820 40.140 101.891 1.00 60.04 9 GLN B CA 1
ATOM 1553 C C . GLN D 3 2 ? 7.460 40.763 101.692 1.00 57.87 9 GLN B C 1
ATOM 1554 O O . GLN D 3 2 ? 7.333 41.824 101.108 1.00 58.11 9 GLN B O 1
ATOM 1560 N N . ALA D 3 3 ? 6.443 40.068 102.168 1.00 55.19 10 ALA B N 1
ATOM 1561 C CA . ALA D 3 3 ? 5.103 40.561 102.119 1.00 52.61 10 ALA B CA 1
ATOM 1562 C C . ALA D 3 3 ? 4.860 41.400 103.373 1.00 52.49 10 ALA B C 1
ATOM 1563 O O . ALA D 3 3 ? 5.527 41.203 104.451 1.00 52.22 10 ALA B O 1
ATOM 1565 N N . CYS D 3 4 ? 3.917 42.330 103.223 1.00 50.32 11 CYS B N 1
ATOM 1566 C CA . CYS D 3 4 ? 3.562 43.240 104.269 1.00 50.60 11 CYS B CA 1
ATOM 1567 C C . CYS D 3 4 ? 2.833 42.473 105.343 1.00 52.47 11 CYS B C 1
ATOM 1568 O O . CYS D 3 4 ? 2.221 41.427 105.052 1.00 52.27 11 CYS B O 1
ATOM 1571 N N . ASP D 3 5 ? 2.866 42.999 106.578 1.00 54.19 12 ASP B N 1
ATOM 1572 C CA . ASP D 3 5 ? 2.298 42.299 107.741 1.00 56.57 12 ASP B CA 1
ATOM 1573 C C . ASP D 3 5 ? 0.865 41.786 107.602 1.00 57.25 12 ASP B C 1
ATOM 1574 O O . ASP D 3 5 ? 0.538 40.648 107.990 1.00 57.97 12 ASP B O 1
ATOM 1579 N N . ILE D 3 6 ? 0.062 42.610 106.953 1.00 57.50 13 ILE B N 1
ATOM 1580 C CA . ILE D 3 6 ? -1.343 42.401 106.824 1.00 57.87 13 ILE B CA 1
ATOM 1581 C C . ILE D 3 6 ? -1.600 41.343 105.715 1.00 57.86 13 ILE B C 1
ATOM 1582 O O . ILE D 3 6 ? -2.292 40.330 105.945 1.00 58.00 13 ILE B O 1
ATOM 1587 N N . CYS D 3 7 ? -1.042 41.556 104.525 1.00 57.16 14 CYS B N 1
ATOM 1588 C CA . CYS D 3 7 ? -1.107 40.501 103.517 1.00 56.95 14 CYS B CA 1
ATOM 1589 C C . CYS D 3 7 ? -0.616 39.152 104.108 1.00 57.90 14 CYS B C 1
ATOM 1590 O O . CYS D 3 7 ? -1.203 38.114 103.794 1.00 57.11 14 CYS B O 1
ATOM 1593 N N . ARG D 3 8 ? 0.431 39.162 104.961 1.00 58.57 15 ARG B N 1
ATOM 1594 C CA . ARG D 3 8 ? 0.928 37.898 105.522 1.00 59.72 15 ARG B CA 1
ATOM 1595 C C . ARG D 3 8 ? -0.215 37.356 106.335 1.00 59.20 15 ARG B C 1
ATOM 1596 O O . ARG D 3 8 ? -0.558 36.184 106.218 1.00 58.93 15 ARG B O 1
ATOM 1604 N N . LEU D 3 9 ? -0.824 38.210 107.142 1.00 59.11 16 LEU B N 1
ATOM 1605 C CA . LEU D 3 9 ? -1.750 37.701 108.109 1.00 59.90 16 LEU B CA 1
ATOM 1606 C C . LEU D 3 9 ? -2.958 37.224 107.359 1.00 59.64 16 LEU B C 1
ATOM 1607 O O . LEU D 3 9 ? -3.604 36.269 107.751 1.00 58.82 16 LEU B O 1
ATOM 1612 N N . LYS D 3 10 ? -3.240 37.855 106.234 1.00 59.91 17 LYS B N 1
ATOM 1613 C CA . LYS D 3 10 ? -4.424 37.467 105.516 1.00 60.14 17 LYS B CA 1
ATOM 1614 C C . LYS D 3 10 ? -4.197 36.404 104.442 1.00 59.80 17 LYS B C 1
ATOM 1615 O O . LYS D 3 10 ? -5.143 35.717 104.017 1.00 59.75 17 LYS B O 1
ATOM 1621 N N . LYS D 3 11 ? -2.951 36.265 104.009 1.00 59.46 18 LYS B N 1
ATOM 1622 C CA . LYS D 3 11 ? -2.577 35.252 103.009 1.00 59.29 18 LYS B CA 1
ATOM 1623 C C . LYS D 3 11 ? -3.033 35.533 101.543 1.00 60.05 18 LYS B C 1
ATOM 1624 O O . LYS D 3 11 ? -3.283 34.634 100.736 1.00 59.87 18 LYS B O 1
ATOM 1630 N N . LEU D 3 12 ? -3.046 36.805 101.201 1.00 61.11 19 LEU B N 1
ATOM 1631 C CA . LEU D 3 12 ? -3.317 37.235 99.834 1.00 63.23 19 LEU B CA 1
ATOM 1632 C C . LEU D 3 12 ? -2.019 37.828 99.259 1.00 64.25 19 LEU B C 1
ATOM 1633 O O . LEU D 3 12 ? -1.177 38.358 100.021 1.00 64.16 19 LEU B O 1
ATOM 1638 N N . LYS D 3 13 ? -1.869 37.722 97.926 1.00 64.96 20 LYS B N 1
ATOM 1639 C CA . LYS D 3 13 ? -0.756 38.337 97.194 1.00 64.99 20 LYS B CA 1
ATOM 1640 C C . LYS D 3 13 ? -0.543 39.797 97.647 1.00 65.16 20 LYS B C 1
ATOM 1641 O O . LYS D 3 13 ? -1.508 40.573 97.829 1.00 64.55 20 LYS B O 1
ATOM 1647 N N . CYS D 3 14 ? 0.715 40.130 97.926 1.00 64.83 21 CYS B N 1
ATOM 1648 C CA . CYS D 3 14 ? 1.076 41.491 98.246 1.00 64.84 21 CYS B CA 1
ATOM 1649 C C . CYS D 3 14 ? 1.746 42.193 97.007 1.00 65.23 21 CYS B C 1
ATOM 1650 O O . CYS D 3 14 ? 2.547 41.572 96.281 1.00 64.32 21 CYS B O 1
ATOM 1653 N N . SER D 3 15 ? 1.407 43.463 96.740 1.00 65.74 22 SER B N 1
ATOM 1654 C CA . SER D 3 15 ? 2.071 44.166 95.623 1.00 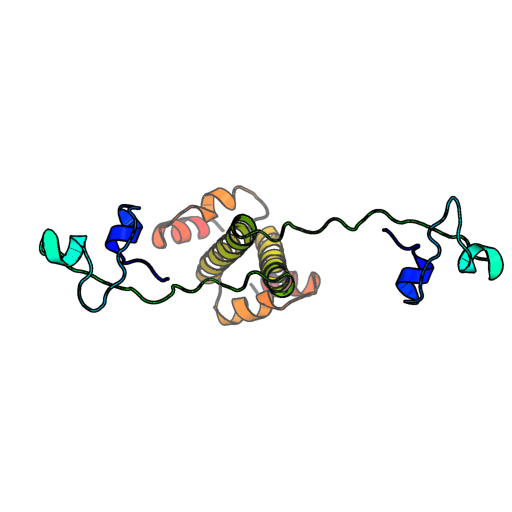66.70 22 SER B CA 1
ATOM 1655 C C . SER D 3 15 ? 3.531 44.467 95.972 1.00 67.42 22 SER B C 1
ATOM 1656 O O . SER D 3 15 ? 4.409 44.417 95.114 1.00 66.39 22 SER B O 1
ATOM 1659 N N . LYS D 3 16 ? 3.759 44.762 97.251 1.00 69.23 23 LYS B N 1
ATOM 1660 C CA . LYS D 3 16 ? 5.098 44.807 97.882 1.00 71.33 23 LYS B CA 1
ATOM 1661 C C . LYS D 3 16 ? 5.882 46.087 97.611 1.00 72.97 23 LYS B C 1
ATOM 1662 O O . LYS D 3 16 ? 7.047 46.191 98.035 1.00 73.32 23 LYS B O 1
ATOM 1668 N N . GLU D 3 17 ? 5.238 47.045 96.936 1.00 74.51 24 GLU B N 1
ATOM 1669 C CA . GLU D 3 17 ? 5.857 48.308 96.483 1.00 76.33 24 GLU B CA 1
ATOM 1670 C C . GLU D 3 17 ? 6.334 49.229 97.626 1.00 77.03 24 GLU B C 1
ATOM 1671 O O . GLU D 3 17 ? 6.303 48.827 98.803 1.00 77.59 24 GLU B O 1
ATOM 1677 N N . LYS D 3 18 ? 6.784 50.451 97.307 1.00 77.48 25 LYS B N 1
ATOM 1678 C CA . LYS D 3 18 ? 7.303 51.353 98.370 1.00 77.82 25 LYS B CA 1
ATOM 1679 C C . LYS D 3 18 ? 6.808 52.816 98.349 1.00 78.23 25 LYS B C 1
ATOM 1680 O O . LYS D 3 18 ? 6.992 53.522 97.353 1.00 78.46 25 LYS B O 1
ATOM 1686 N N . PRO D 3 19 ? 6.214 53.294 99.469 1.00 78.58 26 PRO B N 1
ATOM 1687 C CA . PRO D 3 19 ? 6.223 52.706 100.812 1.00 78.81 26 PRO B CA 1
ATOM 1688 C C . PRO D 3 19 ? 5.181 51.601 100.978 1.00 79.15 26 PRO B C 1
ATOM 1689 O O . PRO D 3 19 ? 5.554 50.445 101.098 1.00 79.26 26 PRO B O 1
ATOM 1693 N N . LYS D 3 20 ? 3.900 51.963 100.966 1.00 79.92 27 LYS B N 1
ATOM 1694 C CA . LYS D 3 20 ? 2.771 51.026 101.085 1.00 80.67 27 LYS B CA 1
ATOM 1695 C C . LYS D 3 20 ? 2.641 50.072 99.884 1.00 80.20 27 LYS B C 1
ATOM 1696 O O . LYS D 3 20 ? 3.583 49.869 99.116 1.00 80.49 27 LYS B O 1
ATOM 1702 N N . CYS D 3 21 ? 1.436 49.523 99.725 1.00 79.52 28 CYS B N 1
ATOM 1703 C CA . CYS D 3 21 ? 1.116 48.536 98.695 1.00 78.40 28 CYS B CA 1
ATOM 1704 C C . CYS D 3 21 ? -0.412 48.503 98.451 1.00 78.92 28 CYS B C 1
ATOM 1705 O O . CYS D 3 21 ? -1.191 48.957 99.305 1.00 78.34 28 CYS B O 1
ATOM 1708 N N . ALA D 3 22 ? -0.821 47.940 97.308 1.00 79.51 29 ALA B N 1
ATOM 1709 C CA . ALA D 3 22 ? -2.215 48.007 96.819 1.00 80.45 29 ALA B CA 1
ATOM 1710 C C . ALA D 3 22 ? -3.326 47.906 97.883 1.00 80.87 29 ALA B C 1
ATOM 1711 O O . ALA D 3 22 ? -4.084 48.863 98.054 1.00 81.76 29 ALA B O 1
ATOM 1713 N N . LYS D 3 23 ? -3.431 46.797 98.607 1.00 80.69 30 LYS B N 1
ATOM 1714 C CA . LYS D 3 23 ? -4.571 46.647 99.529 1.00 80.79 30 LYS B CA 1
ATOM 1715 C C . LYS D 3 23 ? -4.483 47.436 100.876 1.00 80.43 30 LYS B C 1
ATOM 1716 O O . LYS D 3 23 ? -5.517 47.885 101.410 1.00 81.01 30 LYS B O 1
ATOM 1722 N N . CYS D 3 24 ? -3.280 47.642 101.414 1.00 79.57 31 CYS B N 1
ATOM 1723 C CA . CYS D 3 24 ? -3.153 48.525 102.576 1.00 78.03 31 CYS B CA 1
ATOM 1724 C C . CYS D 3 24 ? -3.487 49.982 102.093 1.00 78.25 31 CYS B C 1
ATOM 1725 O O . CYS D 3 24 ? -4.262 50.703 102.731 1.00 77.16 31 CYS B O 1
ATOM 1728 N N . LEU D 3 25 ? -2.958 50.367 100.928 1.00 78.04 32 LEU B N 1
ATOM 1729 C CA . LEU D 3 25 ? -3.209 51.692 100.331 1.00 78.23 32 LEU B CA 1
ATOM 1730 C C . LEU D 3 25 ? -4.690 51.950 100.022 1.00 78.63 32 LEU B C 1
ATOM 1731 O O . LEU D 3 25 ? -5.299 52.869 100.581 1.00 78.02 32 LEU B O 1
ATOM 1736 N N . LYS D 3 26 ? -5.208 51.158 99.075 1.00 78.99 33 LYS B N 1
ATOM 1737 C CA . LYS D 3 26 ? -6.616 51.058 98.746 1.00 79.32 33 LYS B CA 1
ATOM 1738 C C . LYS D 3 26 ? -7.410 50.970 100.029 1.00 79.79 33 LYS B C 1
ATOM 1739 O O . LYS D 3 26 ? -7.908 51.962 100.522 1.00 79.91 33 LYS B O 1
ATOM 1745 N N . ASN D 3 27 ? -7.478 49.768 100.589 1.00 80.67 34 ASN B N 1
ATOM 1746 C CA . ASN D 3 27 ? -8.427 49.447 101.648 1.00 81.42 34 ASN B CA 1
ATOM 1747 C C . ASN D 3 27 ? -8.380 50.393 102.828 1.00 81.71 34 ASN B C 1
ATOM 1748 O O . ASN D 3 27 ? -9.258 50.358 103.698 1.00 81.45 34 ASN B O 1
ATOM 1753 N N . ASN D 3 28 ? -7.350 51.236 102.833 1.00 82.33 35 ASN B N 1
ATOM 1754 C CA . ASN D 3 28 ? -7.074 52.178 103.914 1.00 83.05 35 ASN B CA 1
ATOM 1755 C C . ASN D 3 28 ? -6.587 51.542 105.225 1.00 83.49 35 ASN B C 1
ATOM 1756 O O . ASN D 3 28 ? -7.340 51.453 106.225 1.00 83.45 35 ASN B O 1
ATOM 1761 N N . TRP D 3 29 ? -5.315 51.113 105.186 1.00 83.58 36 TRP B N 1
ATOM 1762 C CA . TRP D 3 29 ? -4.595 50.489 106.315 1.00 83.11 36 TRP B CA 1
ATOM 1763 C C . TRP D 3 29 ? -3.086 50.903 106.381 1.00 81.86 36 TRP B C 1
ATOM 1764 O O . TRP D 3 29 ? -2.494 51.284 105.360 1.00 81.81 36 TRP B O 1
ATOM 1775 N N . GLU D 3 30 ? -2.485 50.863 107.576 1.00 80.26 37 GLU B N 1
ATOM 1776 C CA . GLU D 3 30 ? -1.064 51.230 107.751 1.00 78.76 37 GLU B CA 1
ATOM 1777 C C . GLU D 3 30 ? -0.163 50.002 107.459 1.00 77.26 37 GLU B C 1
ATOM 1778 O O . GLU D 3 30 ? -0.020 49.091 108.284 1.00 77.06 37 GLU B O 1
ATOM 1784 N N . CYS D 3 31 ? 0.404 49.983 106.251 1.00 74.72 38 CYS B N 1
ATOM 1785 C CA . CYS D 3 31 ? 1.164 48.856 105.719 1.00 73.82 38 CYS B CA 1
ATOM 1786 C C . CYS D 3 31 ? 2.526 48.821 106.345 1.00 74.23 38 CYS B C 1
ATOM 1787 O O . CYS D 3 31 ? 3.253 49.824 106.283 1.00 74.14 38 CYS B O 1
ATOM 1790 N N . ARG D 3 32 ? 2.889 47.676 106.931 1.00 74.24 39 ARG B N 1
ATOM 1791 C CA . ARG D 3 32 ? 4.255 47.491 107.453 1.00 74.63 39 ARG B CA 1
ATOM 1792 C C . ARG D 3 32 ? 5.011 46.252 106.984 1.00 72.75 39 ARG B C 1
ATOM 1793 O O . ARG D 3 32 ? 4.433 45.188 106.758 1.00 72.39 39 ARG B O 1
ATOM 1801 N N . TYR D 3 33 ? 6.322 46.439 106.837 1.00 71.40 40 TYR B N 1
ATOM 1802 C CA . TYR D 3 33 ? 7.284 45.338 106.733 1.00 69.55 40 TYR B CA 1
ATOM 1803 C C . TYR D 3 33 ? 8.111 45.159 108.062 1.00 68.73 40 TYR B C 1
ATOM 1804 O O . TYR D 3 33 ? 9.176 45.771 108.284 1.00 67.48 40 TYR B O 1
ATOM 1813 N N . SER D 3 34 ? 7.554 44.331 108.955 1.00 68.45 41 SER B N 1
ATOM 1814 C CA . SER D 3 34 ? 8.250 43.797 110.150 1.00 67.73 41 SER B CA 1
ATOM 1815 C C . SER D 3 34 ? 9.568 43.068 109.838 1.00 66.79 41 SER B C 1
ATOM 1816 O O . SER D 3 34 ? 9.635 42.372 108.833 1.00 66.83 41 SER B O 1
ATOM 1819 N N . PRO D 3 35 ? 10.623 43.239 110.685 1.00 66.66 42 PRO B N 1
ATOM 1820 C CA . PRO D 3 35 ? 11.851 42.412 110.691 1.00 66.41 42 PRO B CA 1
ATOM 1821 C C . PRO D 3 35 ? 11.545 40.947 110.758 1.00 66.41 42 PRO B C 1
ATOM 1822 O O . PRO D 3 35 ? 10.565 40.568 111.368 1.00 66.01 42 PRO B O 1
ATOM 1826 N N . LYS D 3 36 ? 12.348 40.129 110.085 1.00 67.44 43 LYS B N 1
ATOM 1827 C CA . LYS D 3 36 ? 12.269 38.658 110.218 1.00 67.97 43 LYS B CA 1
ATOM 1828 C C . LYS D 3 36 ? 12.435 38.332 111.697 1.00 67.29 43 LYS B C 1
ATOM 1829 O O . LYS D 3 36 ? 13.154 39.021 112.439 1.00 67.40 43 LYS B O 1
ATOM 1835 N N . THR D 3 37 ? 11.739 37.303 112.138 1.00 66.82 44 THR B N 1
ATOM 1836 C CA . THR D 3 37 ? 11.844 36.864 113.515 1.00 66.17 44 THR B CA 1
ATOM 1837 C C . THR D 3 37 ? 13.163 36.054 113.771 1.00 64.14 44 THR B C 1
ATOM 1838 O O . THR D 3 37 ? 13.491 35.144 113.012 1.00 63.61 44 THR B O 1
ATOM 1842 N N . LYS D 3 38 ? 13.934 36.445 114.784 1.00 62.15 45 LYS B N 1
ATOM 1843 C CA . LYS D 3 38 ? 15.133 35.675 115.196 1.00 61.94 45 LYS B CA 1
ATOM 1844 C C . LYS D 3 38 ? 14.726 34.307 115.756 1.00 58.58 45 LYS B C 1
ATOM 1845 O O . LYS D 3 38 ? 13.879 34.214 116.639 1.00 58.08 45 LYS B O 1
ATOM 1851 N N . ARG D 3 39 ? 15.289 33.249 115.194 1.00 54.31 46 ARG B N 1
ATOM 1852 C CA . ARG D 3 39 ? 14.984 31.923 115.678 1.00 50.67 46 ARG B CA 1
ATOM 1853 C C . ARG D 3 39 ? 16.302 31.235 115.959 1.00 44.23 46 ARG B C 1
ATOM 1854 O O . ARG D 3 39 ? 17.338 31.769 115.627 1.00 43.47 46 ARG B O 1
ATOM 1862 N N . SER D 3 40 ? 16.310 30.076 116.588 1.00 38.42 47 SER B N 1
ATOM 1863 C CA . SER D 3 40 ? 17.647 29.483 116.828 1.00 33.50 47 SER B CA 1
ATOM 1864 C C . SER D 3 40 ? 18.096 28.788 115.557 1.00 30.07 47 SER B C 1
ATOM 1865 O O . SER D 3 40 ? 17.287 28.436 114.744 1.00 30.28 47 SER B O 1
ATOM 1868 N N . PRO D 3 41 ? 19.380 28.700 115.320 1.00 27.57 48 PRO B N 1
ATOM 1869 C CA . PRO D 3 41 ? 19.826 28.017 114.077 1.00 25.22 48 PRO B CA 1
ATOM 1870 C C . PRO D 3 41 ? 19.450 26.572 114.087 1.00 23.93 48 PRO B C 1
ATOM 1871 O O . PRO D 3 41 ? 19.674 25.950 115.090 1.00 25.49 48 PRO B O 1
ATOM 1875 N N . LEU D 3 42 ? 18.941 26.046 112.984 1.00 20.93 49 LEU B N 1
ATOM 1876 C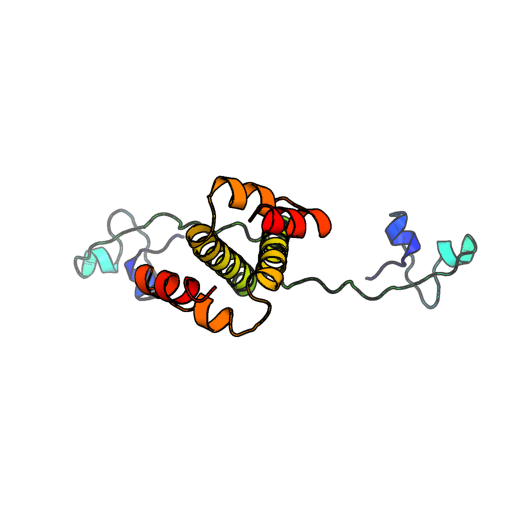 CA . LEU D 3 42 ? 18.597 24.708 112.890 1.00 21.27 49 LEU B CA 1
ATOM 1877 C C . LEU D 3 42 ? 19.805 24.081 112.190 1.00 22.43 49 LEU B C 1
ATOM 1878 O O . LEU D 3 42 ? 19.772 23.880 110.953 1.00 24.47 49 LEU B O 1
ATOM 1883 N N . THR D 3 43 ? 20.886 23.904 112.920 1.00 20.97 50 THR B N 1
ATOM 1884 C CA . THR D 3 43 ? 21.993 23.143 112.436 1.00 21.69 50 THR B CA 1
ATOM 1885 C C . THR D 3 43 ? 22.137 21.871 113.298 1.00 21.71 50 THR B C 1
ATOM 1886 O O . THR D 3 43 ? 21.555 21.690 114.354 1.00 20.97 50 THR B O 1
ATOM 1890 N N . ARG D 3 44 ? 23.034 21.033 112.922 1.00 20.94 51 ARG B N 1
ATOM 1891 C CA . ARG D 3 44 ? 23.085 19.848 113.560 1.00 21.22 51 ARG B CA 1
ATOM 1892 C C . ARG D 3 44 ? 23.906 20.102 114.790 1.00 23.18 51 ARG B C 1
ATOM 1893 O O . ARG D 3 44 ? 23.656 19.417 115.862 1.00 24.93 51 ARG B O 1
ATOM 1901 N N . ALA D 3 45 ? 24.922 21.004 114.669 1.00 21.68 52 ALA B N 1
ATOM 1902 C CA . ALA D 3 45 ? 25.843 21.316 115.854 1.00 20.25 52 ALA B CA 1
ATOM 1903 C C . ALA D 3 45 ? 24.886 21.906 116.879 1.00 21.77 52 ALA B C 1
ATOM 1904 O O . ALA D 3 45 ? 24.925 21.622 118.043 1.00 21.57 52 ALA B O 1
ATOM 1906 N N . HIS D 3 46 ? 23.953 22.741 116.446 1.00 22.31 53 HIS B N 1
ATOM 1907 C CA . HIS D 3 46 ? 23.168 23.294 117.500 1.00 23.48 53 HIS B CA 1
ATOM 1908 C C . HIS D 3 46 ? 22.141 22.392 118.074 1.00 23.89 53 HIS B C 1
ATOM 1909 O O . HIS D 3 46 ? 22.039 22.392 119.263 1.00 24.94 53 HIS B O 1
ATOM 1916 N N . LEU D 3 47 ? 21.421 21.591 117.299 1.00 22.18 54 LEU B N 1
ATOM 1917 C CA . LEU D 3 47 ? 20.608 20.586 117.920 1.00 21.18 54 LEU B CA 1
ATOM 1918 C C . LEU D 3 47 ? 21.390 19.689 118.880 1.00 21.73 54 LEU B C 1
ATOM 1919 O O . LEU D 3 47 ? 20.879 19.329 119.948 1.00 21.77 54 LEU B O 1
ATOM 1924 N N . THR D 3 48 ? 22.587 19.278 118.515 1.00 19.37 55 THR B N 1
ATOM 1925 C CA . THR D 3 48 ? 23.408 18.515 119.446 1.00 19.40 55 THR B CA 1
ATOM 1926 C C . THR D 3 48 ? 23.849 19.270 120.704 1.00 21.10 55 THR B C 1
ATOM 1927 O O . THR D 3 48 ? 23.933 18.684 121.769 1.00 21.59 55 THR B O 1
ATOM 1931 N N . GLU D 3 49 ? 24.216 20.547 120.623 1.00 23.89 56 GLU B N 1
ATOM 1932 C CA . GLU D 3 49 ? 24.443 21.329 121.892 1.00 26.63 56 GLU B CA 1
ATOM 1933 C C . GLU D 3 49 ? 23.267 21.130 122.802 1.00 24.56 56 GLU B C 1
ATOM 1934 O O . GLU D 3 49 ? 23.464 20.707 123.937 1.00 26.03 56 GLU B O 1
ATOM 1940 N N . VAL D 3 50 ? 22.078 21.396 122.293 1.00 20.79 57 VAL B N 1
ATOM 1941 C CA . VAL D 3 50 ? 20.942 21.377 123.070 1.00 21.27 57 VAL B CA 1
ATOM 1942 C C . VAL D 3 50 ? 20.520 19.940 123.443 1.00 23.30 57 VAL B C 1
ATOM 1943 O O . VAL D 3 50 ? 20.177 19.768 124.518 1.00 23.72 57 VAL B O 1
ATOM 1947 N N . GLU D 3 51 ? 20.605 18.885 122.625 1.00 23.07 58 GLU B N 1
ATOM 1948 C CA . GLU D 3 51 ? 20.187 17.634 123.118 1.00 22.90 58 GLU B CA 1
ATOM 1949 C C . GLU D 3 51 ? 21.205 17.186 124.156 1.00 23.54 58 GLU B C 1
ATOM 1950 O O . GLU D 3 51 ? 20.868 16.508 125.105 1.00 21.81 58 GLU B O 1
ATOM 1956 N N . SER D 3 52 ? 22.456 17.554 124.028 1.00 22.75 59 SER B N 1
ATOM 1957 C CA . SER D 3 52 ? 23.328 16.890 124.915 1.00 23.48 59 SER B CA 1
ATOM 1958 C C . SER D 3 52 ? 23.390 17.593 126.294 1.00 24.79 59 SER B C 1
ATOM 1959 O O . SER D 3 52 ? 23.675 16.967 127.344 1.00 27.06 59 SER B O 1
ATOM 1962 N N . ARG D 3 53 ? 22.954 18.846 126.356 1.00 24.86 60 ARG B N 1
ATOM 1963 C CA . ARG D 3 53 ? 22.883 19.527 127.673 1.00 24.24 60 ARG B CA 1
ATOM 1964 C C . ARG D 3 53 ? 21.587 19.098 128.271 1.00 22.61 60 ARG B C 1
ATOM 1965 O O . ARG D 3 53 ? 21.449 18.864 129.434 1.00 23.27 60 ARG B O 1
ATOM 1973 N N . LEU D 3 54 ? 20.557 18.972 127.494 1.00 21.23 61 LEU B N 1
ATOM 1974 C CA . LEU D 3 54 ? 19.376 18.495 128.151 1.00 20.07 61 LEU B CA 1
ATOM 1975 C C . LEU D 3 54 ? 19.707 17.163 128.694 1.00 20.70 61 LEU B C 1
ATOM 1976 O O . LEU D 3 54 ? 19.389 16.836 129.813 1.00 23.14 61 LEU B O 1
ATOM 1981 N N . GLU D 3 55 ? 20.468 16.353 128.020 1.00 22.22 62 GLU B N 1
ATOM 1982 C CA . GLU D 3 55 ? 20.658 14.987 128.599 1.00 23.32 62 GLU B CA 1
ATOM 1983 C C . GLU D 3 55 ? 21.432 15.076 129.898 1.00 25.35 62 GLU B C 1
ATOM 1984 O O . GLU D 3 55 ? 21.180 14.372 130.850 1.00 26.09 62 GLU B O 1
ATOM 1990 N N . ARG D 3 56 ? 22.425 15.906 129.949 1.00 26.30 63 ARG B N 1
ATOM 1991 C CA . ARG D 3 56 ? 23.222 15.915 131.153 1.00 27.57 63 ARG B CA 1
ATOM 1992 C C . ARG D 3 56 ? 22.465 16.535 132.332 1.00 26.36 63 ARG B C 1
ATOM 1993 O O . ARG D 3 56 ? 22.657 16.091 133.520 1.00 26.62 63 ARG B O 1
ATOM 2001 N N . LEU D 3 57 ? 21.464 17.392 132.045 1.00 25.00 64 LEU B N 1
ATOM 2002 C CA . LEU D 3 57 ? 20.698 17.960 133.195 1.00 24.04 64 LEU B CA 1
ATOM 2003 C C . LEU D 3 57 ? 19.794 16.893 133.583 1.00 23.47 64 LEU B C 1
ATOM 2004 O O . LEU D 3 57 ? 19.658 16.604 134.734 1.00 22.09 64 LEU B O 1
ATOM 2009 N N . GLU D 3 58 ? 19.269 16.139 132.631 1.00 24.57 65 GLU B N 1
ATOM 2010 C CA . GLU D 3 58 ? 18.495 14.948 133.106 1.00 25.11 65 GLU B CA 1
ATOM 2011 C C . GLU D 3 58 ? 19.342 14.004 133.911 1.00 23.87 65 GLU B C 1
ATOM 2012 O O . GLU D 3 58 ? 18.881 13.512 134.866 1.00 24.99 65 GLU B O 1
ATOM 2018 N N . GLN D 3 59 ? 20.614 13.830 133.624 1.00 22.94 66 GLN B N 1
ATOM 2019 C CA . GLN D 3 59 ? 21.356 12.778 134.345 1.00 22.13 66 GLN B CA 1
ATOM 2020 C C . GLN D 3 59 ? 21.575 13.268 135.784 1.00 23.40 66 GLN B C 1
ATOM 2021 O O . GLN D 3 59 ? 21.401 12.560 136.721 1.00 20.40 66 GLN B O 1
ATOM 2027 N N . LEU D 3 60 ? 21.857 14.563 135.933 1.00 24.04 67 LEU B N 1
ATOM 2028 C CA . LEU D 3 60 ? 22.108 15.100 137.226 1.00 22.66 67 LEU B CA 1
ATOM 2029 C C . LEU D 3 60 ? 20.796 15.093 138.009 1.00 21.97 67 LEU B C 1
ATOM 2030 O O . LEU D 3 60 ? 20.740 14.718 139.214 1.00 21.68 67 LEU B O 1
ATOM 2035 N N . PHE D 3 61 ? 19.693 15.385 137.317 1.00 22.02 68 PHE B N 1
ATOM 2036 C CA . PHE D 3 61 ? 18.393 15.488 138.009 1.00 21.80 68 PHE B CA 1
ATOM 2037 C C . PHE D 3 61 ? 18.056 14.155 138.726 1.00 22.99 68 PHE B C 1
ATOM 2038 O O . PHE D 3 61 ? 17.502 14.136 139.760 1.00 22.90 68 PHE B O 1
ATOM 2046 N N . LEU D 3 62 ? 18.395 13.045 138.101 1.00 21.02 69 LEU B N 1
ATOM 2047 C CA . LEU D 3 62 ? 18.159 11.763 138.581 1.00 21.46 69 LEU B CA 1
ATOM 2048 C C . LEU D 3 62 ? 19.038 11.343 139.747 1.00 23.17 69 LEU B C 1
ATOM 2049 O O . LEU D 3 62 ? 18.807 10.240 140.266 1.00 22.68 69 LEU B O 1
ATOM 2054 N N . LEU D 3 63 ? 20.091 12.080 140.083 1.00 23.05 70 LEU B N 1
ATOM 2055 C CA . LEU D 3 63 ? 20.823 11.778 141.307 1.00 24.80 70 LEU B CA 1
ATOM 2056 C C . LEU D 3 63 ? 20.132 12.484 142.425 1.00 27.41 70 LEU B C 1
ATOM 2057 O O . LEU D 3 63 ? 20.375 12.245 143.609 1.00 28.73 70 LEU B O 1
ATOM 2062 N N . ILE D 3 64 ? 19.250 13.395 142.085 1.00 28.67 71 ILE B N 1
ATOM 2063 C CA . ILE D 3 64 ? 18.632 14.085 143.159 1.00 28.24 71 ILE B CA 1
ATOM 2064 C C . ILE D 3 64 ? 17.259 13.639 143.353 1.00 28.56 71 ILE B C 1
ATOM 2065 O O . ILE D 3 64 ? 16.809 13.610 144.451 1.00 30.56 71 ILE B O 1
ATOM 2070 N N . PHE D 3 65 ? 16.523 13.333 142.306 1.00 28.27 72 PHE B N 1
ATOM 2071 C CA . PHE D 3 65 ? 15.110 12.993 142.557 1.00 28.20 72 PHE B CA 1
ATOM 2072 C C . PHE D 3 65 ? 14.623 11.918 141.704 1.00 27.62 72 PHE B C 1
ATOM 2073 O O . PHE D 3 65 ? 15.250 11.570 140.776 1.00 27.90 72 PHE B O 1
ATOM 2081 N N . PRO D 3 66 ? 13.432 11.443 141.972 1.00 28.09 73 PRO B N 1
ATOM 2082 C CA . PRO D 3 66 ? 13.041 10.250 141.321 1.00 28.77 73 PRO B CA 1
ATOM 2083 C C . PRO D 3 66 ? 12.742 10.438 139.869 1.00 28.99 73 PRO B C 1
ATOM 2084 O O . PRO D 3 66 ? 12.370 11.513 139.429 1.00 27.07 73 PRO B O 1
ATOM 2088 N N . ARG D 3 67 ? 12.792 9.353 139.133 1.00 30.01 74 ARG B N 1
ATOM 2089 C CA . ARG D 3 67 ? 12.551 9.529 137.688 1.00 31.62 74 ARG B CA 1
ATOM 2090 C C . ARG D 3 67 ? 11.136 10.038 137.433 1.00 31.91 74 ARG B C 1
ATOM 2091 O O . ARG D 3 67 ? 10.954 10.939 136.664 1.00 31.28 74 ARG B O 1
ATOM 2099 N N . GLU D 3 68 ? 10.149 9.465 138.106 1.00 32.81 75 GLU B N 1
ATOM 2100 C CA . GLU D 3 68 ? 8.804 9.982 137.967 1.00 34.44 75 GLU B CA 1
ATOM 2101 C C . GLU D 3 68 ? 8.766 11.514 138.021 1.00 34.05 75 GLU B C 1
ATOM 2102 O O . GLU D 3 68 ? 7.978 12.121 137.320 1.00 35.40 75 GLU B O 1
ATOM 2108 N N . ASP D 3 69 ? 9.622 12.165 138.801 1.00 33.49 76 ASP B N 1
ATOM 2109 C CA . ASP D 3 69 ? 9.584 13.619 138.766 1.00 33.29 76 ASP B CA 1
ATOM 2110 C C . ASP D 3 69 ? 10.179 14.137 137.491 1.00 33.73 76 ASP B C 1
ATOM 2111 O O . ASP D 3 69 ? 9.677 15.066 136.956 1.00 35.07 76 ASP B O 1
ATOM 2116 N N . LEU D 3 70 ? 11.232 13.533 136.963 1.00 34.33 77 LEU B N 1
ATOM 2117 C CA . LEU D 3 70 ? 11.775 14.019 135.716 1.00 33.95 77 LEU B CA 1
ATOM 2118 C C . LEU D 3 70 ? 10.675 14.282 134.696 1.00 35.85 77 LEU B C 1
ATOM 2119 O O . LEU D 3 70 ? 10.622 15.356 134.059 1.00 36.67 77 LEU B O 1
ATOM 2124 N N . ASP D 3 71 ? 9.765 13.337 134.606 1.00 36.80 78 ASP B N 1
ATOM 2125 C CA . ASP D 3 71 ? 8.795 13.307 133.554 1.00 39.29 78 ASP B CA 1
ATOM 2126 C C . ASP D 3 71 ? 7.767 14.395 133.779 1.00 40.64 78 ASP B C 1
ATOM 2127 O O . ASP D 3 71 ? 7.163 14.851 132.833 1.00 40.42 78 ASP B O 1
ATOM 2132 N N . MET D 3 72 ? 7.507 14.754 135.039 1.00 40.79 79 MET B N 1
ATOM 2133 C CA . MET D 3 72 ? 6.575 15.778 135.267 1.00 44.35 79 MET B CA 1
ATOM 2134 C C . MET D 3 72 ? 7.196 17.139 134.802 1.00 43.46 79 MET B C 1
ATOM 2135 O O . MET D 3 72 ? 6.561 17.906 134.083 1.00 45.29 79 MET B O 1
ATOM 2140 N N . ILE D 3 73 ? 8.444 17.423 135.150 1.00 40.86 80 ILE B N 1
ATOM 2141 C CA . ILE D 3 73 ? 8.957 18.708 134.894 1.00 38.79 80 ILE B CA 1
ATOM 2142 C C . ILE D 3 73 ? 9.106 18.872 133.468 1.00 37.71 80 ILE B C 1
ATOM 2143 O O . ILE D 3 73 ? 8.915 19.983 132.971 1.00 37.05 80 ILE B O 1
ATOM 2148 N N . LEU D 3 74 ? 9.584 17.816 132.824 1.00 37.55 81 LEU B N 1
ATOM 2149 C CA . LEU D 3 74 ? 9.912 17.909 131.423 1.00 37.78 81 LEU B CA 1
ATOM 2150 C C . LEU D 3 74 ? 8.619 18.371 130.733 1.00 38.48 81 LEU B C 1
ATOM 2151 O O . LEU D 3 74 ? 8.659 19.039 129.710 1.00 36.72 81 LEU B O 1
ATOM 2156 N N . LYS D 3 75 ? 7.456 18.105 131.321 1.00 39.25 82 LYS B N 1
ATOM 2157 C CA . LYS D 3 75 ? 6.317 18.774 130.746 1.00 41.38 82 LYS B CA 1
ATOM 2158 C C . LYS D 3 75 ? 5.768 20.065 131.319 1.00 40.89 82 LYS B C 1
ATOM 2159 O O . LYS D 3 75 ? 4.708 20.448 130.893 1.00 42.73 82 LYS B O 1
ATOM 2165 N N . MET D 3 76 ? 6.370 20.777 132.255 1.00 39.14 83 MET B N 1
ATOM 2166 C CA . MET D 3 76 ? 5.517 21.784 132.886 1.00 37.86 83 MET B CA 1
ATOM 2167 C C . MET D 3 76 ? 5.758 23.018 132.138 1.00 35.92 83 MET B C 1
ATOM 2168 O O . MET D 3 76 ? 6.903 23.329 131.838 1.00 33.47 83 MET B O 1
ATOM 2173 N N . ASP D 3 77 ? 4.683 23.767 131.875 1.00 35.93 84 ASP B N 1
ATOM 2174 C CA . ASP D 3 77 ? 4.833 25.133 131.348 1.00 35.07 84 ASP B CA 1
ATOM 2175 C C . ASP D 3 77 ? 4.736 26.252 132.392 1.00 35.64 84 ASP B C 1
ATOM 2176 O O . ASP D 3 77 ? 5.059 27.384 132.073 1.00 36.42 84 ASP B O 1
ATOM 2181 N N . SER D 3 78 ? 4.362 25.977 133.640 1.00 34.66 85 SER B N 1
ATOM 2182 C CA . SER D 3 78 ? 4.078 27.077 134.540 1.00 35.12 85 SER B CA 1
ATOM 2183 C C . SER D 3 78 ? 5.266 27.267 135.457 1.00 35.52 85 SER B C 1
ATOM 2184 O O . SER D 3 78 ? 5.7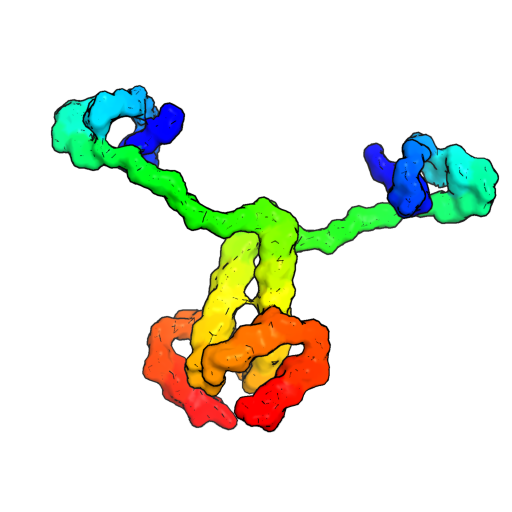34 26.276 136.035 1.00 35.11 85 SER B O 1
ATOM 2187 N N . LEU D 3 79 ? 5.732 28.511 135.635 1.00 34.53 86 LEU B N 1
ATOM 2188 C CA . LEU D 3 79 ? 6.810 28.688 136.558 1.00 35.85 86 LEU B CA 1
ATOM 2189 C C . LEU D 3 79 ? 6.419 28.382 138.040 1.00 38.06 86 LEU B C 1
ATOM 2190 O O . LEU 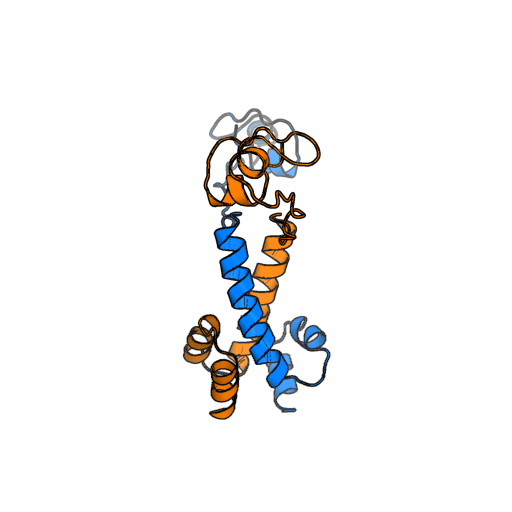D 3 79 ? 7.328 27.917 138.771 1.00 39.95 86 LEU B O 1
ATOM 2195 N N . GLN D 3 80 ? 5.168 28.659 138.526 1.00 38.06 87 GLN B N 1
ATOM 2196 C CA . GLN D 3 80 ? 4.744 28.206 139.894 1.00 38.49 87 GLN B CA 1
ATOM 2197 C C . GLN D 3 80 ? 4.879 26.637 139.962 1.00 38.59 87 GLN B C 1
ATOM 2198 O O . GLN D 3 80 ? 5.384 26.035 140.911 1.00 38.12 87 GLN B O 1
ATOM 2204 N N . ASP D 3 81 ? 4.464 25.953 138.921 1.00 37.59 88 ASP B N 1
ATOM 2205 C CA . ASP D 3 81 ? 4.523 24.550 139.074 1.00 37.48 88 ASP B CA 1
ATOM 2206 C C . ASP D 3 81 ? 5.975 24.102 139.133 1.00 36.38 88 ASP B C 1
ATOM 2207 O O . ASP D 3 81 ? 6.269 23.214 139.938 1.00 37.57 88 ASP B O 1
ATOM 2212 N N . ILE D 3 82 ? 6.889 24.696 138.362 1.00 33.50 89 ILE B N 1
ATOM 2213 C CA . ILE D 3 82 ? 8.242 24.198 138.455 1.00 32.46 89 ILE B CA 1
ATOM 2214 C C . ILE D 3 82 ? 8.729 24.500 139.875 1.00 33.90 89 ILE B C 1
ATOM 2215 O O . ILE D 3 82 ? 9.503 23.774 140.438 1.00 34.41 89 ILE B O 1
ATOM 2220 N N . LYS D 3 83 ? 8.243 25.528 140.521 1.00 35.01 90 LYS B N 1
ATOM 2221 C CA . LYS D 3 83 ? 8.859 25.812 141.799 1.00 36.65 90 LYS B CA 1
ATOM 2222 C C . LYS D 3 83 ? 8.300 24.996 142.942 1.00 37.86 90 LYS B C 1
ATOM 2223 O O . LYS D 3 83 ? 9.031 24.601 143.870 1.00 37.59 90 LYS B O 1
ATOM 2229 N N . ALA D 3 84 ? 7.008 24.741 142.857 1.00 40.11 91 ALA B N 1
ATOM 2230 C CA . ALA D 3 84 ? 6.271 23.955 143.865 1.00 42.75 91 ALA B CA 1
ATOM 2231 C C . ALA D 3 84 ? 6.799 22.502 143.884 1.00 44.30 91 ALA B C 1
ATOM 2232 O O . ALA D 3 84 ? 6.986 21.864 144.919 1.00 42.52 91 ALA B O 1
ATOM 2234 N N . LEU D 3 85 ? 7.111 22.037 142.689 1.00 47.16 92 LEU B N 1
ATOM 2235 C CA . LEU D 3 85 ? 7.671 20.728 142.508 1.00 49.87 92 LEU B CA 1
ATOM 2236 C C . LEU D 3 85 ? 8.861 20.565 143.415 1.00 50.46 92 LEU B C 1
ATOM 2237 O O . LEU D 3 85 ? 9.116 19.483 143.969 1.00 52.00 92 LEU B O 1
ATOM 2242 N N . LEU D 3 86 ? 9.586 21.651 143.552 1.00 50.51 93 LEU B N 1
ATOM 2243 C CA . LEU D 3 86 ? 10.859 21.619 144.148 1.00 50.64 93 LEU B CA 1
ATOM 2244 C C . LEU D 3 86 ? 10.631 21.748 145.613 1.00 51.81 93 LEU B C 1
ATOM 2245 O O . LEU D 3 86 ? 11.394 21.205 146.381 1.00 54.31 93 LEU B O 1
ATOM 2250 N N . THR D 3 87 ? 9.576 22.464 145.993 1.00 52.13 94 THR B N 1
ATOM 2251 C CA . THR D 3 87 ? 9.165 22.694 147.364 1.00 51.96 94 THR B CA 1
ATOM 2252 C C . THR D 3 87 ? 8.639 21.470 148.089 1.00 53.90 94 THR B C 1
ATOM 2253 O O . THR D 3 87 ? 8.865 21.345 149.283 1.00 55.48 94 THR B O 1
ATOM 2257 N N . GLY D 3 88 ? 7.865 20.610 147.416 1.00 55.22 95 GLY B N 1
ATOM 2258 C CA . GLY D 3 88 ? 7.576 19.277 147.931 1.00 56.48 95 GLY B CA 1
ATOM 2259 C C . GLY D 3 88 ? 8.876 18.478 148.007 1.00 57.97 95 GLY B C 1
ATOM 2260 O O . GLY D 3 88 ? 8.857 17.295 148.320 1.00 58.59 95 GLY B O 1
ATOM 2261 N N . LEU D 3 89 ? 10.015 19.120 147.704 1.00 58.88 96 LEU B N 1
ATOM 2262 C CA . LEU D 3 89 ? 11.381 18.571 147.939 1.00 58.92 96 LEU B CA 1
ATOM 2263 C C . LEU D 3 89 ? 11.540 17.143 147.476 1.00 58.23 96 LEU B C 1
ATOM 2264 O O . LEU D 3 89 ? 11.124 16.852 146.375 1.00 57.78 96 LEU B O 1
#

Secondary structure (DSSP, 8-state):
-PPPHHIIIII------SSS-HHHHHTT---------------HHHHHHHHHHHHHHHHHHHHH-SSS-HHHHHH---HHHHHHHHT--/-PPPHHHHHHT------SSS-HHHHHHT-----PPPPP-----HHHHHHHHHHHHHHHHHHHHHS-HHHHHHHHT---HHHHHHHHHT-

Radius of gyration: 26.46 Å; Cα contacts (8 Å, |Δi|>4): 149; chains: 2; bounding box: 53×62×56 Å

Solvent-accessible surface area: 13666 Å² total; per-residue (Å²): 180,53,25,0,23,44,4,116,147,110,183,77,193,8,58,76,96,168,115,73,0,41,82,0,106,160,84,126,93,130,18,128,50,33,118,157,119,183,170,35,79,68,63,81,77,49,0,64,90,10,50,38,77,23,102,44,0,56,55,0,1,104,58,23,30,94,213,156,60,25,65,104,6,16,163,50,129,40,116,147,82,8,108,72,79,6,109,77,149,196,58,26,0,28,45,6,115,156,120,186,108,178,9,51,75,89,158,112,76,1,31,88,2,112,159,94,119,116,129,19,118,55,40,117,164,98,206,168,32,78,64,62,67,73,36,0,68,116,13,47,61,68,13,102,63,0,37,89,2,0,77,46,40,32,72,157,113,24,8,55,101,0,14,163,28,139,44,116,152,76,5,122,62,41,30,95,71,166

Sequence (178 aa):
EQACDICRLKKLKCSKEKPKCAKCLKNNWECRYSPKTKRSPLTRAHLTEVESRLERLEQLFLLIFPREDLDMILKMDSLQDIKALLTGLEQACDICRLKKLKCSKEKPKCAKCLKNNWECRYSPKTKRSPLTRAHLTEVESRLERLEQLFLLIFPREDLDMILKMDSLQDIKALLTGL

Foldseek 3Di:
DQAWPVCVVVVDDWPPDPDATDVCVVVVHPTHRDDDDDDPDPDVVVVVVVVVVCVVVVVVVCVLPVDDDPVVLVPDDDDVVSVVVSVVD/DFAWPVCVVVVDDWQPDPPHTDCCVVVPHDTHDDDDDDDDDPDPVVVVVVVVVVVVVVVVVVVPDPVVLVVVVVPDDDPVVVVVSVVVD

B-factor: mean 48.17, std 17.36, range [8.86, 95.03]

Nearest PDB structures (foldseek):
  3coq-assembly1_B  TM=1.011E+00  e=5.040E-14  Saccharomyces cerevisiae
  3coq-assembly1_A  TM=8.731E-01  e=7.041E-12  Saccharomyces cerevisiae
  1d66-assembly1_B  TM=9.385E-01  e=5.691E-07  Saccharomyces cerevisiae
  1aw6-assembly1_A  TM=8.219E-01  e=2.512E-04  Saccharomyces cerevisiae
  3coq-assembly1_A  TM=1.011E+00  e=3.389E-14  Saccharomyces cerevisiae